Protein AF-A0A1I4UPK1-F1 (afdb_monomer_lite)

pLDDT: mean 80.53, std 18.89, range [31.11, 98.75]

Structure (mmCIF, N/CA/C/O backbone):
data_AF-A0A1I4UPK1-F1
#
_entry.id   AF-A0A1I4UPK1-F1
#
loop_
_atom_site.group_PDB
_atom_site.id
_atom_site.type_symbol
_atom_site.label_atom_id
_atom_site.label_alt_id
_atom_site.label_comp_id
_atom_site.label_asym_id
_atom_site.label_entity_id
_atom_site.label_seq_id
_atom_site.pdbx_PDB_ins_code
_atom_site.Cartn_x
_atom_site.Cartn_y
_atom_site.Cartn_z
_atom_site.occupancy
_atom_site.B_iso_or_equiv
_atom_site.auth_seq_id
_atom_site.auth_comp_id
_atom_site.auth_asym_id
_atom_site.auth_atom_id
_atom_site.pdbx_PDB_model_num
ATOM 1 N N . MET A 1 1 ? -17.872 -11.709 61.224 1.00 37.34 1 MET A N 1
ATOM 2 C CA . MET A 1 1 ? -17.477 -12.239 59.906 1.00 37.34 1 MET A CA 1
ATOM 3 C C . MET A 1 1 ? -18.380 -11.578 58.882 1.00 37.34 1 MET A C 1
ATOM 5 O O . MET A 1 1 ? -19.564 -11.877 58.878 1.00 37.34 1 MET A O 1
ATOM 9 N N . SER A 1 2 ? -17.870 -10.591 58.145 1.00 37.50 2 SER A N 1
ATOM 10 C CA . SER A 1 2 ? -18.613 -9.934 57.065 1.00 37.50 2 SER A CA 1
ATOM 11 C C . SER A 1 2 ? -18.025 -10.448 55.760 1.00 37.50 2 SER A C 1
ATOM 13 O O . SER A 1 2 ? -16.889 -10.116 55.428 1.00 37.50 2 SER A O 1
ATOM 15 N N . SER A 1 3 ? -18.752 -11.342 55.095 1.00 42.22 3 SER A N 1
ATOM 16 C CA . SER A 1 3 ? -18.395 -11.853 53.776 1.00 42.22 3 SER A CA 1
ATOM 17 C C . SER A 1 3 ? -18.748 -10.786 52.745 1.00 42.22 3 SER A C 1
ATOM 19 O O . SER A 1 3 ? -19.890 -10.698 52.302 1.00 42.22 3 SER A O 1
ATOM 21 N N . GLY A 1 4 ? -17.775 -9.944 52.403 1.00 34.94 4 GLY A N 1
ATOM 22 C CA . GLY A 1 4 ? -17.859 -9.100 51.217 1.00 34.94 4 GLY A CA 1
ATOM 23 C C . GLY A 1 4 ? -17.719 -9.989 49.989 1.00 34.94 4 GLY A C 1
ATOM 24 O O . GLY A 1 4 ? -16.641 -10.522 49.741 1.00 34.94 4 GLY A O 1
ATOM 25 N N . CYS A 1 5 ? -18.818 -10.195 49.266 1.00 38.59 5 CYS A N 1
ATOM 26 C CA . CYS A 1 5 ? -18.776 -10.774 47.931 1.00 38.59 5 CYS A CA 1
ATOM 27 C C . CYS A 1 5 ? -17.971 -9.825 47.042 1.00 38.59 5 CYS A C 1
ATOM 29 O O . CYS A 1 5 ? -18.369 -8.682 46.835 1.00 38.59 5 CYS A O 1
ATOM 31 N N . THR A 1 6 ? -16.821 -10.280 46.561 1.00 39.75 6 THR A N 1
ATOM 32 C CA . THR A 1 6 ? -16.126 -9.637 45.452 1.00 39.75 6 THR A CA 1
ATOM 33 C C . THR A 1 6 ? -16.933 -9.980 44.203 1.00 39.75 6 THR A C 1
ATOM 35 O O . THR A 1 6 ? -16.926 -11.133 43.778 1.00 39.75 6 THR A O 1
ATOM 38 N N . GLU A 1 7 ? -17.701 -9.026 43.670 1.00 41.53 7 GLU A N 1
ATOM 39 C CA . GLU A 1 7 ? -18.235 -9.149 42.311 1.00 41.53 7 GLU A CA 1
ATOM 40 C C . GLU A 1 7 ? -17.040 -9.345 41.379 1.00 41.53 7 GLU A C 1
ATOM 42 O O . GLU A 1 7 ? -16.150 -8.499 41.283 1.00 41.53 7 GLU A O 1
ATOM 47 N N . GLN A 1 8 ? -16.980 -10.520 40.764 1.00 38.47 8 GLN A N 1
ATOM 48 C CA . GLN A 1 8 ? -16.032 -10.827 39.713 1.00 38.47 8 GLN A CA 1
ATOM 49 C C . GLN A 1 8 ? -16.442 -9.951 38.525 1.00 38.47 8 GLN A C 1
ATOM 51 O O . GLN A 1 8 ? -17.454 -10.217 37.887 1.00 38.47 8 GLN A O 1
ATOM 56 N N . GLN A 1 9 ? -15.735 -8.839 38.310 1.00 47.75 9 GLN A N 1
ATOM 57 C CA . GLN A 1 9 ? -15.901 -8.028 37.108 1.00 47.75 9 GLN A CA 1
ATOM 58 C C . GLN A 1 9 ? -15.624 -8.947 35.918 1.00 47.75 9 GLN A C 1
ATOM 60 O O . GLN A 1 9 ? -14.499 -9.425 35.773 1.00 47.75 9 GLN A O 1
ATOM 65 N N . ASP A 1 10 ? -16.655 -9.244 35.127 1.00 56.44 10 ASP A N 1
ATOM 66 C CA . ASP A 1 10 ? -16.494 -10.023 33.905 1.00 56.44 10 ASP A CA 1
ATOM 67 C C . ASP A 1 10 ? -15.462 -9.317 33.023 1.00 56.44 10 ASP A C 1
ATOM 69 O O . ASP A 1 10 ? -15.618 -8.150 32.650 1.00 56.44 10 ASP A O 1
ATOM 73 N N . GLU A 1 11 ? -14.367 -10.019 32.751 1.00 65.31 11 GLU A N 1
ATOM 74 C CA . GLU A 1 11 ? -13.277 -9.535 31.921 1.00 65.31 11 GLU A CA 1
ATOM 75 C C . GLU A 1 11 ? -13.832 -9.213 30.526 1.00 65.31 11 GLU A C 1
ATOM 77 O O . GLU A 1 11 ? -14.506 -10.042 29.906 1.00 65.31 11 GLU A O 1
ATOM 82 N N . PHE A 1 12 ? -13.604 -7.991 30.035 1.00 68.94 12 PHE A N 1
ATOM 83 C CA . PHE A 1 12 ? -14.058 -7.594 28.703 1.00 68.94 12 PHE A CA 1
ATOM 84 C C . PHE A 1 12 ? -13.470 -8.555 27.668 1.00 68.94 12 PHE A C 1
ATOM 86 O O . PHE A 1 12 ? -12.258 -8.719 27.622 1.00 68.94 12 PHE A O 1
ATOM 93 N N . THR A 1 13 ? -14.309 -9.183 26.846 1.00 72.31 13 THR A N 1
ATOM 94 C CA . THR A 1 13 ? -13.905 -10.126 25.790 1.00 72.31 13 THR A CA 1
ATOM 95 C C . THR A 1 13 ? -14.460 -9.666 24.449 1.00 72.31 13 THR A C 1
ATOM 97 O O . THR A 1 13 ? -15.499 -9.009 24.405 1.00 72.31 13 THR A O 1
ATOM 100 N N . ILE A 1 14 ? -13.779 -10.001 23.350 1.00 77.94 14 ILE A N 1
ATOM 101 C CA . ILE A 1 14 ? -14.257 -9.707 21.992 1.00 77.94 14 ILE A CA 1
ATOM 102 C C . ILE A 1 14 ? -15.005 -10.917 21.433 1.00 77.94 14 ILE A C 1
ATOM 104 O O . ILE A 1 14 ? -14.457 -12.015 21.350 1.00 77.94 14 ILE A O 1
ATOM 108 N N . SER A 1 15 ? -16.254 -10.693 21.039 1.00 80.94 15 SER A N 1
ATOM 109 C CA . SER A 1 15 ? -17.125 -11.679 20.396 1.00 80.94 15 SER A CA 1
ATOM 110 C C . SER A 1 15 ? -16.776 -11.901 18.915 1.00 80.94 15 SER A C 1
ATOM 112 O O . SER A 1 15 ? -16.241 -11.025 18.236 1.00 80.94 15 SER A O 1
ATOM 114 N N . ASP A 1 16 ? -17.133 -13.069 18.370 1.00 81.06 16 ASP A N 1
ATOM 115 C CA . ASP A 1 16 ? -16.884 -13.408 16.957 1.00 81.06 16 ASP A CA 1
ATOM 116 C C . ASP A 1 16 ? -17.621 -12.482 15.964 1.00 81.06 16 ASP A C 1
ATOM 118 O O . ASP A 1 16 ? -17.207 -12.356 14.809 1.00 81.06 16 ASP A O 1
ATOM 122 N N . ASN A 1 17 ? -18.717 -11.852 16.398 1.00 84.00 17 ASN A N 1
ATOM 123 C CA . ASN A 1 17 ? -19.535 -10.897 15.643 1.00 84.00 17 ASN A CA 1
ATOM 124 C C . ASN A 1 17 ? -19.196 -9.430 15.961 1.00 84.00 17 ASN A C 1
ATOM 126 O O . ASN A 1 17 ? -19.909 -8.537 15.494 1.00 84.00 17 ASN A O 1
ATOM 130 N N . ALA A 1 18 ? -18.143 -9.168 16.739 1.00 86.81 18 ALA A N 1
ATOM 131 C CA . ALA A 1 18 ? -17.740 -7.813 17.072 1.00 86.81 18 ALA A CA 1
ATOM 132 C C . ALA A 1 18 ? -17.339 -7.009 15.828 1.00 86.81 18 ALA A C 1
ATOM 134 O O . ALA A 1 18 ? -16.799 -7.532 14.851 1.00 86.81 18 ALA A O 1
ATOM 135 N N . THR A 1 19 ? -17.555 -5.700 15.902 1.00 88.44 19 THR A N 1
ATOM 136 C CA . THR A 1 19 ? -16.964 -4.726 14.984 1.00 88.44 19 THR A CA 1
ATOM 137 C C . THR A 1 19 ? -16.126 -3.745 15.786 1.00 88.44 19 THR A C 1
ATOM 139 O O . THR A 1 19 ? -16.631 -3.100 16.703 1.00 88.44 19 T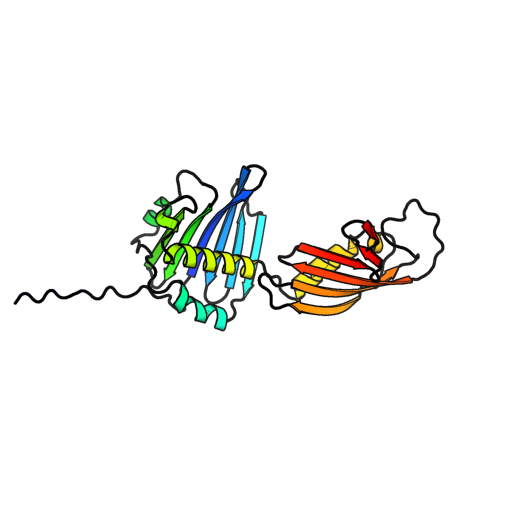HR A O 1
ATOM 142 N N . ILE A 1 20 ? -14.848 -3.632 15.440 1.00 88.75 20 ILE A N 1
ATOM 143 C CA . ILE A 1 20 ? -13.924 -2.660 16.018 1.00 88.75 20 ILE A CA 1
ATOM 144 C C . ILE A 1 20 ? -13.839 -1.484 15.052 1.00 88.75 20 ILE A C 1
ATOM 146 O O . ILE A 1 20 ? -13.533 -1.663 13.877 1.00 88.75 20 ILE A O 1
ATOM 150 N N . ILE A 1 21 ? -14.094 -0.284 15.546 1.00 89.62 21 ILE A N 1
ATOM 151 C CA . ILE A 1 21 ? -13.949 0.967 14.814 1.00 89.62 21 ILE A CA 1
ATOM 152 C C . ILE A 1 21 ? -12.839 1.744 15.495 1.00 89.62 21 ILE A C 1
ATOM 154 O O . ILE A 1 21 ? -12.811 1.851 16.716 1.00 89.62 21 ILE A O 1
ATOM 158 N N . SER A 1 22 ? -11.917 2.293 14.722 1.00 89.25 22 SER A N 1
ATOM 159 C CA . SER A 1 22 ? -10.875 3.148 15.255 1.00 89.25 22 SER A CA 1
ATOM 160 C C . SER A 1 22 ? -10.706 4.405 14.425 1.00 89.25 22 SER A C 1
ATOM 162 O O . SER A 1 22 ? -10.580 4.335 13.205 1.00 89.25 22 SER A O 1
ATOM 164 N N . ILE A 1 23 ? -10.645 5.549 15.100 1.00 89.19 23 ILE A N 1
ATOM 165 C CA . ILE A 1 23 ? -10.466 6.865 14.489 1.00 89.19 23 ILE A CA 1
ATOM 166 C C . ILE A 1 23 ? -9.132 7.430 14.963 1.00 89.19 23 ILE A C 1
ATOM 168 O O . ILE A 1 23 ? -8.867 7.481 16.161 1.00 89.19 23 ILE A O 1
ATOM 172 N N . LYS A 1 24 ? -8.280 7.838 14.021 1.00 85.88 24 LYS A N 1
ATOM 173 C CA . LYS A 1 24 ? -6.996 8.489 14.304 1.00 85.88 24 LYS A CA 1
ATOM 174 C C . LYS A 1 24 ? -6.888 9.780 13.509 1.00 85.88 24 LYS A C 1
ATOM 176 O O . LYS A 1 24 ? -7.142 9.780 12.304 1.00 85.88 24 LYS A O 1
ATOM 181 N N . TYR A 1 25 ? -6.471 10.847 14.177 1.00 82.25 25 TYR A N 1
ATOM 182 C CA . TYR A 1 25 ? -6.146 12.123 13.547 1.00 82.25 25 TYR A CA 1
ATOM 183 C C . TYR A 1 25 ? -4.634 12.202 13.326 1.00 82.25 25 TYR A C 1
ATOM 185 O O . TYR A 1 25 ? -3.852 12.102 14.274 1.00 82.25 25 TYR A O 1
ATOM 193 N N . VAL A 1 26 ? -4.223 12.337 12.065 1.00 76.56 26 VAL A N 1
ATOM 194 C CA . VAL A 1 26 ? -2.816 12.371 11.653 1.00 76.56 26 VAL A CA 1
ATOM 195 C C . VAL A 1 26 ? -2.512 13.742 11.073 1.00 76.56 26 VAL A C 1
ATOM 197 O O . VAL A 1 26 ? -3.033 14.109 10.023 1.00 76.56 26 VAL A O 1
ATOM 200 N N . THR A 1 27 ? -1.661 14.502 11.753 1.00 70.50 27 THR A N 1
ATOM 201 C CA . THR A 1 27 ? -1.204 15.809 11.274 1.00 70.50 27 THR A CA 1
ATOM 202 C C . THR A 1 27 ? 0.049 15.632 10.431 1.00 70.50 27 THR A C 1
ATOM 204 O O . THR A 1 27 ? 1.033 15.048 10.883 1.00 70.50 27 THR A O 1
ATOM 207 N N . ASN A 1 28 ? 0.009 16.109 9.190 1.00 64.31 28 ASN A N 1
ATOM 208 C CA . ASN A 1 28 ? 1.163 16.083 8.299 1.00 64.31 28 ASN A CA 1
ATOM 209 C C . ASN A 1 28 ? 2.081 17.305 8.508 1.00 64.31 28 ASN A C 1
ATOM 211 O O . ASN A 1 28 ? 1.763 18.230 9.255 1.00 64.31 28 ASN A O 1
ATOM 215 N N . SER A 1 29 ? 3.223 17.333 7.816 1.00 55.62 29 SER A N 1
ATOM 216 C CA . SER A 1 29 ? 4.217 18.419 7.894 1.00 55.62 29 SER A CA 1
ATOM 217 C C . SER A 1 29 ? 3.695 19.801 7.469 1.00 55.62 29 SER A C 1
ATOM 219 O O . SER A 1 29 ? 4.329 20.810 7.769 1.00 55.62 29 SER A O 1
ATOM 221 N N . SER A 1 30 ? 2.540 19.869 6.801 1.00 61.09 30 SER A N 1
ATOM 222 C CA . SER A 1 30 ? 1.846 21.109 6.432 1.00 61.09 30 SER A CA 1
ATOM 223 C C . SER A 1 30 ? 0.790 21.543 7.459 1.00 61.09 30 SER A C 1
ATOM 225 O O . SER A 1 30 ? -0.022 22.412 7.151 1.00 61.09 30 SER A O 1
ATOM 227 N N . ASN A 1 31 ? 0.778 20.948 8.660 1.00 61.53 31 ASN A N 1
ATOM 228 C CA . ASN A 1 31 ? -0.254 21.118 9.691 1.00 61.53 31 ASN A CA 1
ATOM 229 C C . ASN A 1 31 ? -1.670 20.761 9.216 1.00 61.53 31 ASN A C 1
ATOM 231 O O . ASN A 1 31 ? -2.657 21.230 9.783 1.00 61.53 31 ASN A O 1
ATOM 235 N N . ASN A 1 32 ? -1.783 19.929 8.179 1.00 65.94 32 ASN A N 1
ATOM 236 C CA . ASN A 1 32 ? -3.067 19.445 7.712 1.00 65.94 32 ASN A CA 1
ATOM 237 C C . ASN A 1 32 ? -3.408 18.155 8.458 1.00 65.94 32 ASN A C 1
ATOM 239 O O . ASN A 1 32 ? -2.636 17.194 8.409 1.00 65.94 32 ASN A O 1
ATOM 243 N N . THR A 1 33 ? -4.539 18.141 9.160 1.00 75.44 33 THR A N 1
ATOM 244 C CA . THR A 1 33 ? -4.985 16.972 9.925 1.00 75.44 33 THR A CA 1
ATOM 245 C C . THR A 1 33 ? -5.895 16.111 9.060 1.00 75.44 33 THR A C 1
ATOM 247 O O . THR A 1 33 ? -7.010 16.504 8.728 1.00 75.44 33 THR A O 1
ATOM 250 N N . GLU A 1 34 ? -5.412 14.927 8.702 1.00 85.25 34 GLU A N 1
ATOM 251 C CA . GLU A 1 34 ? -6.196 13.895 8.031 1.00 85.25 34 GLU A CA 1
ATOM 252 C C . GLU A 1 34 ? -6.862 12.986 9.066 1.00 85.25 34 GLU A C 1
ATOM 254 O O . GLU A 1 34 ? -6.288 12.681 10.117 1.00 85.25 34 GLU A O 1
ATOM 259 N N . LYS A 1 35 ? -8.077 12.525 8.762 1.00 88.75 35 LYS A N 1
ATOM 260 C CA . LYS A 1 35 ? -8.817 11.586 9.610 1.00 88.75 35 LYS A CA 1
ATOM 261 C C . LYS A 1 35 ? -8.768 10.197 8.992 1.00 88.75 35 LYS A C 1
ATOM 263 O O . LYS A 1 35 ? -9.233 9.993 7.874 1.00 88.75 35 LYS A O 1
ATOM 268 N N . GLN A 1 36 ? -8.257 9.227 9.740 1.00 91.00 36 GLN A N 1
ATOM 269 C CA . GLN A 1 36 ? -8.214 7.823 9.339 1.00 91.00 36 GLN A CA 1
ATOM 270 C C . GLN A 1 36 ? -9.211 7.012 10.161 1.00 91.00 36 GLN A C 1
ATOM 272 O O . GLN A 1 36 ? -9.111 6.968 11.388 1.00 91.00 36 GLN A O 1
ATOM 277 N N . VAL A 1 37 ? -10.143 6.347 9.482 1.00 93.31 37 VAL A N 1
ATOM 278 C CA . VAL A 1 37 ? -11.153 5.471 10.083 1.00 93.31 37 VAL A CA 1
ATOM 279 C C . VAL A 1 37 ? -10.864 4.036 9.663 1.00 93.31 37 VAL A C 1
ATOM 281 O O . VAL A 1 37 ? -10.942 3.716 8.481 1.00 93.31 37 VAL A O 1
ATOM 284 N N . LEU A 1 38 ? -10.533 3.182 10.627 1.00 93.38 38 LEU A N 1
ATOM 285 C CA . LEU A 1 38 ? -10.343 1.749 10.433 1.00 93.38 38 LEU A CA 1
ATOM 286 C C . LEU A 1 38 ? -11.541 0.995 11.013 1.00 93.38 38 LEU A C 1
ATOM 288 O O . LEU A 1 38 ? -11.849 1.157 12.191 1.00 93.38 38 LEU A O 1
ATOM 292 N N . VAL A 1 39 ? -12.182 0.153 10.211 1.00 93.06 39 VAL A N 1
ATOM 293 C CA . VAL A 1 39 ? -13.252 -0.755 10.631 1.00 93.06 39 VAL A CA 1
ATOM 294 C C . VAL A 1 39 ? -12.762 -2.186 10.466 1.00 93.06 39 VAL A C 1
ATOM 296 O O . VAL A 1 39 ? -12.270 -2.558 9.409 1.00 93.06 39 VAL A O 1
ATOM 299 N N . ILE A 1 40 ? -12.873 -2.992 11.514 1.00 91.44 40 ILE A N 1
ATOM 300 C CA . ILE A 1 40 ? -12.401 -4.376 11.552 1.00 91.44 40 ILE A CA 1
ATOM 301 C C . ILE A 1 40 ? -13.549 -5.254 12.026 1.00 91.44 40 ILE A C 1
ATOM 303 O O . ILE A 1 40 ? -14.147 -4.993 13.070 1.00 91.44 40 ILE A O 1
ATOM 307 N N . ASN A 1 41 ? -13.834 -6.317 11.289 1.00 90.50 41 ASN A N 1
ATOM 308 C CA . ASN A 1 41 ? -14.785 -7.347 11.689 1.00 90.50 41 ASN A CA 1
ATOM 309 C C . ASN A 1 41 ? -14.287 -8.726 11.220 1.00 90.50 41 ASN A C 1
ATOM 311 O O . ASN A 1 41 ? -13.197 -8.862 10.663 1.00 90.50 41 ASN A O 1
ATOM 315 N N . SER A 1 42 ? -15.096 -9.765 11.418 1.00 89.19 42 SER A N 1
ATOM 316 C CA . SER A 1 42 ? -14.749 -11.144 11.046 1.00 89.19 42 SER A CA 1
ATOM 317 C C . SER A 1 42 ? -14.597 -11.402 9.542 1.00 89.19 42 SER A C 1
ATOM 319 O O . SER A 1 42 ? -14.132 -12.475 9.154 1.00 89.19 42 SER A O 1
ATOM 321 N N . THR A 1 43 ? -14.972 -10.441 8.695 1.00 91.19 43 THR A N 1
ATOM 322 C CA . THR A 1 43 ? -14.985 -10.556 7.231 1.00 91.19 43 THR A CA 1
ATOM 323 C C . THR A 1 43 ? -1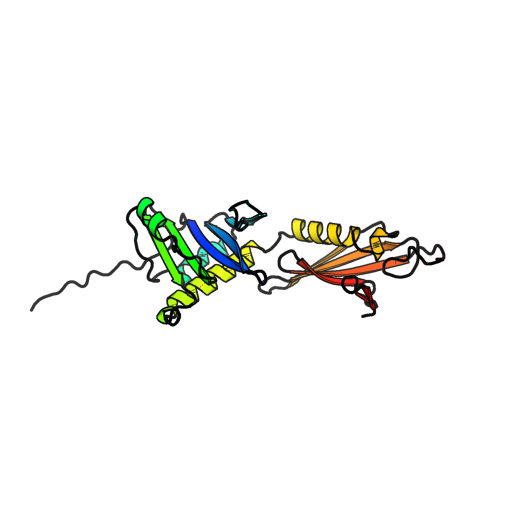3.994 -9.625 6.536 1.00 91.19 43 THR A C 1
ATOM 325 O O . THR A 1 43 ? -13.421 -10.022 5.520 1.00 91.19 43 THR A O 1
ATOM 328 N N . SER A 1 44 ? -13.731 -8.436 7.083 1.00 92.38 44 SER A N 1
ATOM 329 C CA . SER A 1 44 ? -12.879 -7.423 6.453 1.00 92.38 44 SER A CA 1
ATOM 330 C C . SER A 1 44 ? -12.148 -6.513 7.448 1.00 92.38 44 SER A C 1
ATOM 332 O O . SER A 1 44 ? -12.521 -6.382 8.617 1.00 92.38 44 SER A O 1
ATOM 334 N N . MET A 1 45 ? -11.093 -5.878 6.937 1.00 93.12 45 MET A N 1
ATOM 335 C CA . MET A 1 45 ? -10.500 -4.642 7.440 1.00 93.12 45 MET A CA 1
ATOM 336 C C . MET A 1 45 ? -10.697 -3.551 6.393 1.00 93.12 45 MET A C 1
ATOM 338 O O . MET A 1 45 ? -10.186 -3.669 5.281 1.00 93.12 45 MET A O 1
ATOM 342 N N . ASP A 1 46 ? -11.402 -2.492 6.761 1.00 94.12 46 ASP A N 1
ATOM 343 C CA . ASP A 1 46 ? -11.726 -1.366 5.897 1.00 94.12 46 ASP A CA 1
ATOM 344 C C . ASP A 1 46 ? -11.075 -0.095 6.444 1.00 94.12 46 ASP A C 1
ATOM 346 O O . ASP A 1 46 ? -11.427 0.381 7.524 1.00 94.12 46 ASP A O 1
ATOM 350 N N . LEU A 1 47 ? -10.117 0.465 5.709 1.00 95.31 47 LEU A N 1
ATOM 351 C CA . LEU A 1 47 ? -9.435 1.708 6.057 1.00 95.31 47 LEU A CA 1
ATOM 352 C C . LEU A 1 47 ? -9.901 2.829 5.133 1.00 95.31 47 LEU A C 1
ATOM 354 O O . LEU A 1 47 ? -9.671 2.789 3.929 1.00 95.31 47 LEU A O 1
ATOM 358 N N . SER A 1 48 ? -10.513 3.858 5.709 1.00 94.62 48 SER A N 1
ATOM 359 C CA . SER A 1 48 ? -10.940 5.068 5.007 1.00 94.62 48 SER A CA 1
ATOM 360 C C . SER A 1 48 ? -10.113 6.264 5.464 1.00 94.62 48 SER A C 1
ATOM 362 O O . SER A 1 48 ? -9.955 6.493 6.664 1.00 94.62 48 SER A O 1
ATOM 364 N N . ILE A 1 49 ? -9.600 7.038 4.512 1.00 91.69 49 ILE A N 1
ATOM 365 C CA . ILE A 1 49 ? -8.813 8.247 4.757 1.00 91.69 49 ILE A CA 1
ATOM 366 C C . ILE A 1 49 ? -9.616 9.438 4.258 1.00 91.69 49 ILE A C 1
ATOM 368 O O . ILE A 1 49 ? -9.996 9.489 3.088 1.00 91.69 49 ILE A O 1
ATOM 372 N N . TYR A 1 50 ? -9.852 10.394 5.147 1.00 89.06 50 TYR A N 1
ATOM 373 C CA . TYR A 1 50 ? -10.567 11.625 4.859 1.00 89.06 50 TYR A CA 1
ATOM 374 C C . TYR A 1 50 ? -9.621 12.811 4.954 1.00 89.06 50 TYR A C 1
ATOM 376 O O . TYR A 1 50 ? -8.729 12.858 5.808 1.00 89.06 50 TYR A O 1
ATOM 384 N N . ASP A 1 51 ? -9.846 13.775 4.076 1.00 86.69 51 ASP A N 1
ATOM 385 C CA . ASP A 1 51 ? -9.196 15.068 4.149 1.00 86.69 51 ASP A CA 1
ATOM 386 C C . ASP A 1 51 ? -9.733 15.888 5.355 1.00 86.69 51 ASP A C 1
ATOM 388 O O . ASP A 1 51 ? -10.674 15.468 6.044 1.00 86.69 51 ASP A O 1
ATOM 392 N N . PRO A 1 52 ? -9.171 17.077 5.624 1.00 83.62 52 PRO A N 1
ATOM 393 C CA . PRO A 1 52 ? -9.648 17.949 6.700 1.00 83.62 52 PRO A CA 1
ATOM 394 C C . PRO A 1 52 ? -11.072 18.489 6.499 1.00 83.62 52 PRO A C 1
ATOM 396 O O . PRO A 1 52 ? -11.684 18.957 7.458 1.00 83.62 52 PRO A O 1
ATOM 399 N N . THR A 1 53 ? -11.608 18.455 5.274 1.00 85.88 53 THR A N 1
ATOM 400 C CA . THR A 1 53 ? -12.985 18.868 4.959 1.00 85.88 53 THR A CA 1
ATOM 401 C C . THR A 1 53 ? -13.997 17.725 5.119 1.00 85.88 53 THR A C 1
ATOM 403 O O . THR A 1 53 ? -15.198 17.943 4.963 1.00 85.88 53 THR A O 1
ATOM 406 N N . ASN A 1 54 ? -13.535 16.542 5.552 1.00 83.69 54 ASN A N 1
ATOM 407 C CA . ASN A 1 54 ? -14.273 15.279 5.646 1.00 83.69 54 ASN A CA 1
ATOM 408 C C . ASN A 1 54 ? -14.665 14.658 4.294 1.00 83.69 54 ASN A C 1
ATOM 410 O O . ASN A 1 54 ? -15.536 13.785 4.253 1.00 83.69 54 ASN A O 1
ATOM 414 N N . GLU A 1 55 ? -14.002 15.034 3.206 1.00 89.88 55 GLU A N 1
ATOM 415 C CA . GLU A 1 55 ? -14.117 14.350 1.922 1.00 89.88 55 GLU A CA 1
ATOM 416 C C . GLU A 1 55 ? -13.255 13.079 1.904 1.00 89.88 55 GLU A C 1
ATOM 418 O O . GLU A 1 55 ? -12.130 13.046 2.410 1.00 89.88 55 GLU A O 1
ATOM 423 N N . LEU A 1 56 ? -13.798 11.992 1.345 1.00 91.25 56 LEU A N 1
ATOM 424 C CA . LEU A 1 56 ? -13.101 10.709 1.248 1.00 91.25 56 LEU A CA 1
ATOM 425 C C . LEU A 1 56 ? -11.974 10.804 0.209 1.00 91.25 56 LEU A C 1
ATOM 427 O O . LEU A 1 56 ? -12.243 10.939 -0.982 1.00 91.25 56 LEU A O 1
ATOM 431 N N . LYS A 1 57 ? -10.719 10.669 0.650 1.00 93.38 57 LYS A N 1
ATOM 432 C CA . LYS A 1 57 ? -9.537 10.635 -0.226 1.00 93.38 57 LYS A CA 1
ATOM 433 C C . LYS A 1 57 ? -9.233 9.235 -0.739 1.00 93.38 57 LYS A C 1
ATOM 435 O O . LYS A 1 57 ? -8.852 9.071 -1.892 1.00 93.38 57 LYS A O 1
ATOM 440 N N . ALA A 1 58 ? -9.336 8.241 0.139 1.00 92.19 58 ALA A N 1
ATOM 441 C CA . ALA A 1 58 ? -8.985 6.863 -0.172 1.00 92.19 58 ALA A CA 1
ATOM 442 C C . ALA A 1 58 ? -9.770 5.882 0.698 1.00 92.19 58 ALA A C 1
ATOM 444 O O . ALA A 1 58 ? -10.118 6.188 1.841 1.00 92.19 58 ALA A O 1
ATOM 445 N N . HIS A 1 59 ? -10.009 4.694 0.155 1.00 94.62 59 HIS A N 1
ATOM 446 C CA . HIS A 1 59 ? -10.650 3.588 0.847 1.00 94.62 59 HIS A CA 1
ATOM 447 C C . HIS A 1 59 ? -9.984 2.276 0.433 1.00 94.62 59 HIS A C 1
ATOM 449 O O . HIS A 1 59 ? -9.823 2.020 -0.760 1.00 94.62 59 HIS A O 1
ATOM 455 N N . TYR A 1 60 ? -9.611 1.461 1.415 1.00 94.25 60 TYR A N 1
ATOM 456 C CA . TYR A 1 60 ? -8.945 0.180 1.216 1.00 94.25 60 TYR A CA 1
ATOM 457 C C . TYR A 1 60 ? -9.691 -0.909 1.969 1.00 94.25 60 TYR A C 1
ATOM 459 O O . TYR A 1 60 ? -9.916 -0.777 3.171 1.00 94.25 60 TYR A O 1
ATOM 467 N N . THR A 1 61 ? -10.019 -1.991 1.272 1.00 93.69 61 THR A N 1
ATOM 468 C CA . THR A 1 61 ? -10.656 -3.170 1.857 1.00 93.69 61 THR A CA 1
ATOM 469 C C . THR A 1 61 ? -9.712 -4.349 1.742 1.00 93.69 61 THR A C 1
ATOM 471 O O . THR A 1 61 ? -9.326 -4.750 0.644 1.00 93.69 61 THR A O 1
ATOM 474 N N . ARG A 1 62 ? -9.396 -4.957 2.882 1.00 91.44 62 ARG A N 1
ATOM 475 C CA . ARG A 1 62 ? -8.667 -6.216 2.950 1.00 91.44 62 ARG A CA 1
ATOM 476 C C . ARG A 1 62 ? -9.566 -7.303 3.539 1.00 91.44 62 ARG A C 1
ATOM 478 O O . ARG A 1 62 ? -10.051 -7.135 4.658 1.00 91.44 62 ARG A O 1
ATOM 485 N N . PRO A 1 63 ? -9.762 -8.441 2.852 1.00 91.62 63 PRO A N 1
ATOM 486 C CA . PRO A 1 63 ? -10.455 -9.584 3.431 1.00 91.62 63 PRO A CA 1
ATOM 487 C C . PRO A 1 63 ? -9.778 -10.060 4.719 1.00 91.62 63 PRO A C 1
ATOM 489 O O . PRO A 1 63 ? -8.554 -10.204 4.784 1.00 91.62 63 PRO A O 1
ATOM 492 N N . MET A 1 64 ? -10.580 -10.330 5.743 1.00 88.50 64 MET A N 1
ATOM 493 C CA . MET A 1 64 ? -10.084 -10.790 7.031 1.00 88.50 64 MET A CA 1
ATOM 494 C C . MET A 1 64 ? -9.636 -12.251 6.947 1.00 88.50 64 MET A C 1
ATOM 496 O O . MET A 1 64 ? -10.415 -13.147 6.611 1.00 88.50 64 MET A O 1
ATOM 500 N N . ILE A 1 65 ? -8.383 -12.527 7.311 1.00 84.69 65 ILE A N 1
ATOM 501 C CA . ILE A 1 65 ? -7.905 -13.905 7.431 1.00 84.69 65 ILE A CA 1
ATOM 502 C C . ILE A 1 65 ? -8.441 -14.477 8.743 1.00 84.69 65 ILE A C 1
ATOM 504 O O . ILE A 1 65 ? -8.184 -13.949 9.821 1.00 84.69 65 ILE A O 1
ATOM 508 N N . LYS A 1 66 ? -9.143 -15.614 8.680 1.00 80.69 66 LYS A N 1
ATOM 509 C CA . LYS A 1 66 ? -9.808 -16.226 9.846 1.00 80.69 66 LYS A CA 1
ATOM 510 C C . LYS A 1 66 ? -8.899 -16.397 11.072 1.00 80.69 66 LYS A C 1
ATOM 512 O O . LYS A 1 66 ? -9.370 -16.257 12.193 1.00 80.69 66 LYS A O 1
ATOM 517 N N . TYR A 1 67 ? -7.619 -16.726 10.881 1.00 77.12 67 TYR A N 1
ATOM 518 C CA . TYR A 1 67 ? -6.662 -16.818 11.990 1.00 77.12 67 TYR A CA 1
ATOM 519 C C . TYR A 1 67 ? -6.340 -15.441 12.590 1.00 77.12 67 TYR A C 1
ATOM 521 O O . TYR A 1 67 ? -6.311 -15.322 13.809 1.00 77.12 67 TYR A O 1
ATOM 529 N N . GLN A 1 68 ? -6.191 -14.400 11.763 1.00 76.31 68 GLN A N 1
ATOM 530 C CA . GLN A 1 68 ? -5.970 -13.025 12.223 1.00 76.31 68 GLN A CA 1
ATOM 531 C C . GLN A 1 68 ? -7.146 -12.500 13.046 1.00 76.31 68 GLN A C 1
ATOM 533 O O . GLN A 1 68 ? -6.891 -11.843 14.041 1.00 76.31 68 GLN A O 1
ATOM 538 N N . TRP A 1 69 ? -8.396 -12.847 12.706 1.00 77.31 69 TRP A N 1
ATOM 539 C CA . TRP A 1 69 ? -9.585 -12.511 13.514 1.00 77.31 69 TRP A CA 1
ATOM 540 C C . TRP A 1 69 ? -9.746 -13.348 14.786 1.00 77.31 69 TRP A C 1
ATOM 542 O O . TRP A 1 69 ? -10.516 -12.997 15.670 1.00 77.31 69 TRP A O 1
ATOM 552 N N . LYS A 1 70 ? -9.025 -14.464 14.912 1.00 71.25 70 LYS A N 1
ATOM 553 C CA . LYS A 1 70 ? -9.035 -15.305 16.122 1.00 71.25 70 LYS A CA 1
ATOM 554 C C . LYS A 1 70 ? -7.918 -14.969 17.112 1.00 71.25 70 LYS A C 1
ATOM 556 O O . LYS A 1 70 ? -7.906 -15.508 18.212 1.00 71.25 70 LYS A O 1
ATOM 561 N N . GLN A 1 71 ? -6.989 -14.101 16.720 1.00 65.56 71 GLN A N 1
ATOM 562 C CA . GLN A 1 71 ? -5.933 -13.512 17.551 1.00 65.56 71 GLN A CA 1
ATOM 563 C C . GLN A 1 71 ? -6.326 -12.240 18.369 1.00 65.56 71 GLN A C 1
ATOM 565 O O . GLN A 1 71 ? -5.651 -11.985 19.367 1.00 65.56 71 GLN A O 1
ATOM 570 N N . PRO A 1 72 ? -7.399 -11.468 18.063 1.00 53.22 72 PRO A N 1
ATOM 571 C CA . PRO A 1 72 ? -7.877 -10.326 18.848 1.00 53.22 72 PRO A CA 1
ATOM 572 C C . PRO A 1 72 ? -8.225 -10.626 20.312 1.00 53.22 72 PRO A C 1
ATOM 574 O O . PRO A 1 72 ? -7.995 -9.734 21.133 1.00 53.22 72 PRO A O 1
ATOM 577 N N . PRO A 1 73 ? -8.708 -11.837 20.691 1.00 50.56 73 PRO A N 1
ATOM 578 C CA . PRO A 1 73 ? -9.009 -12.171 22.078 1.00 50.56 73 PRO A CA 1
ATOM 579 C C . PRO A 1 73 ? -7.840 -12.043 23.060 1.00 50.56 73 PRO A C 1
ATOM 581 O O . PRO A 1 73 ? -8.081 -12.206 24.247 1.00 50.56 73 PRO A O 1
ATOM 584 N N . TYR A 1 74 ? -6.602 -11.778 22.628 1.00 51.28 74 TYR A N 1
ATOM 585 C CA . TYR A 1 74 ? -5.461 -11.627 23.541 1.00 51.28 74 TYR A CA 1
ATOM 586 C C . TYR A 1 74 ? -5.023 -10.180 23.799 1.00 51.28 74 TYR A C 1
ATOM 588 O O . TYR A 1 74 ? -4.485 -9.911 24.865 1.00 51.28 74 TYR A O 1
ATOM 596 N N . MET A 1 75 ? -5.237 -9.248 22.863 1.00 62.03 75 MET A N 1
ATOM 597 C CA . MET A 1 75 ? -4.662 -7.890 22.965 1.00 62.03 75 MET A CA 1
ATOM 598 C C . MET A 1 75 ? -5.646 -6.855 23.522 1.00 62.03 75 MET A C 1
ATOM 600 O O . MET A 1 75 ? -5.230 -5.874 24.132 1.00 62.03 75 MET A O 1
ATOM 604 N N . LEU A 1 76 ? -6.950 -7.064 23.308 1.00 66.44 76 LEU A N 1
ATOM 605 C CA . LEU A 1 76 ? -8.010 -6.158 23.770 1.00 66.44 76 LEU A CA 1
ATOM 606 C C . LEU A 1 76 ? -8.831 -6.737 24.929 1.00 66.44 76 LEU A C 1
ATOM 608 O O . LEU A 1 76 ? -9.500 -5.983 25.632 1.00 66.44 76 LEU A O 1
ATOM 612 N N . THR A 1 77 ? -8.769 -8.052 25.148 1.00 63.84 77 THR A N 1
ATOM 613 C CA . THR A 1 77 ? -9.427 -8.708 26.284 1.00 63.84 77 THR A CA 1
ATOM 614 C C . THR A 1 77 ? -8.816 -8.243 27.602 1.00 63.84 77 THR A C 1
ATOM 616 O O . THR A 1 77 ? -7.603 -8.065 27.697 1.00 63.84 77 THR A O 1
ATOM 619 N N . GLY A 1 78 ? -9.661 -7.994 28.601 1.00 60.28 78 GLY A N 1
ATOM 620 C CA . GLY A 1 78 ? -9.240 -7.528 29.925 1.00 60.28 78 GLY A CA 1
ATOM 621 C C . GLY A 1 78 ? -8.721 -6.090 29.971 1.00 60.28 78 GLY A C 1
ATOM 622 O O . GLY A 1 78 ? -8.374 -5.600 31.044 1.00 60.28 78 GLY A O 1
ATOM 623 N N . LYS A 1 79 ? -8.702 -5.381 28.834 1.00 67.50 79 LYS A N 1
ATOM 624 C CA . LYS A 1 79 ? -8.307 -3.972 28.767 1.00 67.50 79 LYS A CA 1
ATOM 625 C C . LYS A 1 79 ? -9.422 -3.050 29.281 1.00 67.50 79 LYS A C 1
ATOM 627 O O . LYS A 1 79 ? -10.602 -3.393 29.166 1.00 67.50 79 LYS A O 1
ATOM 632 N N . PRO A 1 80 ? -9.081 -1.861 29.816 1.00 62.66 80 PRO A N 1
ATOM 633 C CA . PRO A 1 80 ? -10.028 -0.967 30.481 1.00 62.66 80 PRO A CA 1
ATOM 634 C C . PRO A 1 80 ? -10.877 -0.171 29.477 1.00 62.66 80 PRO A C 1
ATOM 636 O O . PRO A 1 80 ? -10.812 1.056 29.416 1.00 62.66 80 PRO A O 1
ATOM 639 N N . PHE A 1 81 ? -11.679 -0.858 28.665 1.00 58.22 81 PHE A N 1
ATOM 640 C CA . PHE A 1 81 ? -12.694 -0.198 27.854 1.00 58.22 81 PHE A CA 1
ATOM 641 C C . PHE A 1 81 ? -13.809 0.337 28.754 1.00 58.22 81 PHE A C 1
ATOM 643 O O . PHE A 1 81 ? -14.349 -0.383 29.599 1.00 58.22 81 PHE A O 1
ATOM 650 N N . LEU A 1 82 ? -14.192 1.598 28.553 1.00 55.94 82 LEU A N 1
ATOM 651 C CA . LEU A 1 82 ? -15.354 2.160 29.227 1.00 55.94 82 LEU A CA 1
ATOM 652 C C . LEU A 1 82 ? -16.608 1.623 28.536 1.00 55.94 82 LEU A C 1
ATOM 654 O O . LEU A 1 82 ? -16.811 1.813 27.334 1.00 55.94 82 LEU A O 1
ATOM 658 N N . LYS A 1 83 ? -17.457 0.928 29.297 1.00 53.69 83 LYS A N 1
ATOM 659 C CA . LYS A 1 83 ? -18.776 0.504 28.826 1.00 53.69 83 LYS A CA 1
ATOM 660 C C . LYS A 1 83 ? -19.689 1.725 28.782 1.00 53.69 83 LYS A C 1
ATOM 662 O O . LYS A 1 83 ? -19.965 2.315 29.825 1.00 53.69 83 LYS A O 1
ATOM 667 N N . ILE A 1 84 ? -20.162 2.088 27.593 1.00 51.09 84 ILE A N 1
ATOM 668 C CA . ILE A 1 84 ? -21.067 3.223 27.393 1.00 51.09 84 ILE A CA 1
ATOM 669 C C . ILE A 1 84 ? -22.435 2.679 26.983 1.00 51.09 84 ILE A C 1
ATOM 671 O O . ILE A 1 84 ? -22.561 1.814 26.117 1.00 51.09 84 ILE A O 1
ATOM 675 N N . SER A 1 85 ? -23.479 3.156 27.653 1.00 37.94 85 SER A N 1
ATOM 676 C CA . SER A 1 85 ? -24.847 2.644 27.536 1.00 37.94 85 SER A CA 1
ATOM 677 C C . SER A 1 85 ? -25.618 3.143 26.311 1.00 37.94 85 SER A C 1
ATOM 679 O O . SER A 1 85 ? -26.700 2.621 26.041 1.00 37.94 85 SER A O 1
ATOM 681 N N . SER A 1 86 ? -25.109 4.131 25.563 1.00 38.50 86 SER A N 1
ATOM 682 C CA . SER A 1 86 ? -25.809 4.669 24.392 1.00 38.50 86 SER A CA 1
ATOM 683 C C . SER A 1 86 ? -24.888 5.268 23.316 1.00 38.50 86 SER A C 1
ATOM 685 O O . SER A 1 86 ? -23.844 5.851 23.601 1.00 38.50 86 SER A O 1
ATOM 687 N N . SER A 1 87 ? -25.311 5.170 22.049 1.00 38.81 87 SER A N 1
ATOM 688 C CA . SER A 1 87 ? -24.607 5.732 20.882 1.00 38.81 87 SER A CA 1
ATOM 689 C C . SER A 1 87 ? -24.540 7.264 20.881 1.00 38.81 87 SER A C 1
ATOM 691 O O . SER A 1 8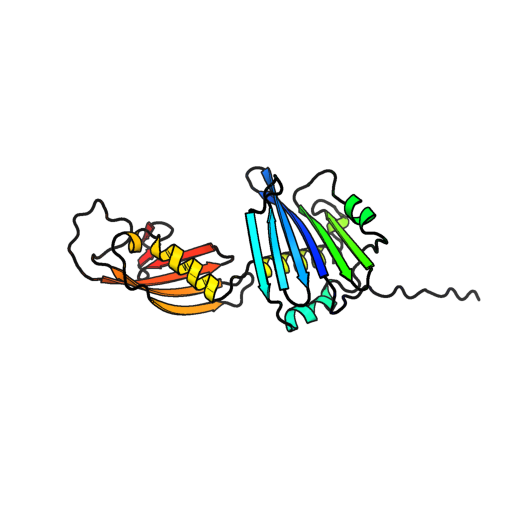7 ? -23.666 7.841 20.242 1.00 38.81 87 SER A O 1
ATOM 693 N N . SER A 1 88 ? -25.458 7.925 21.592 1.00 35.00 88 SER A N 1
ATOM 694 C CA . SER A 1 88 ? -25.510 9.383 21.748 1.00 35.00 88 SER A CA 1
ATOM 695 C C . SER A 1 88 ? -24.431 9.909 22.702 1.00 35.00 88 SER A C 1
ATOM 697 O O . SER A 1 88 ? -23.938 11.013 22.505 1.00 35.00 88 SER A O 1
ATOM 699 N N . GLU A 1 89 ? -24.022 9.114 23.696 1.00 34.56 89 GLU A N 1
ATOM 700 C CA . GLU A 1 89 ? -22.923 9.444 24.617 1.00 34.56 89 GLU A CA 1
ATOM 701 C C . GLU A 1 89 ? -21.548 9.206 23.973 1.00 34.56 89 GLU A C 1
ATOM 703 O O . GLU A 1 89 ? -20.624 9.977 24.207 1.00 34.56 89 GLU A O 1
ATOM 708 N N . ALA A 1 90 ? -21.420 8.203 23.094 1.00 34.44 90 ALA A N 1
ATOM 709 C CA . ALA A 1 90 ? -20.195 7.975 22.319 1.00 34.44 90 ALA A CA 1
ATOM 710 C C . ALA A 1 90 ? -19.873 9.150 21.370 1.00 34.44 90 ALA A C 1
ATOM 712 O O . ALA A 1 90 ? -18.715 9.522 21.220 1.00 34.44 90 ALA A O 1
ATOM 713 N N . GLN A 1 91 ? -20.896 9.804 20.802 1.00 36.47 91 GLN A N 1
ATOM 714 C CA . GLN A 1 91 ? -20.729 11.015 19.982 1.00 36.47 91 GLN A CA 1
ATOM 715 C C . GLN A 1 91 ? -20.243 12.245 20.776 1.00 36.47 91 GLN A C 1
ATOM 717 O O . GLN A 1 91 ? -19.790 13.209 20.164 1.00 36.47 91 GLN A O 1
ATOM 722 N N . MET A 1 92 ? -20.315 12.229 22.114 1.00 31.11 92 MET A N 1
ATOM 723 C CA . MET A 1 92 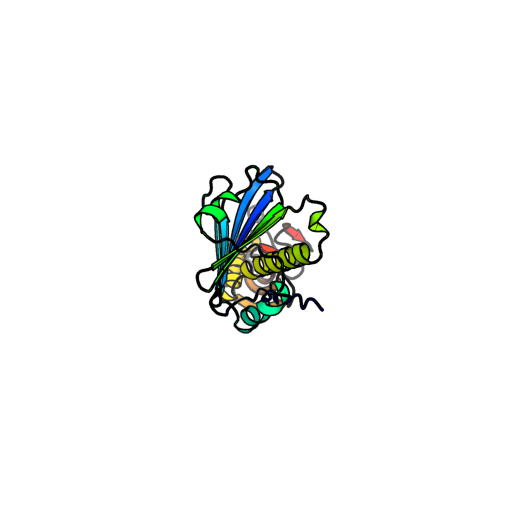? -19.850 13.319 22.987 1.00 31.11 92 MET A CA 1
ATOM 724 C C . MET A 1 92 ? -18.389 13.168 23.447 1.00 31.11 92 MET A C 1
ATOM 726 O O . MET A 1 92 ? -17.898 14.034 24.166 1.00 31.11 92 MET A O 1
ATOM 730 N N . ILE A 1 93 ? -17.686 12.108 23.028 1.00 41.53 93 ILE A N 1
ATOM 731 C CA . ILE A 1 93 ? -16.237 11.917 23.251 1.00 41.53 93 ILE A CA 1
ATOM 732 C C . ILE A 1 93 ? -15.451 12.235 21.966 1.00 41.53 93 ILE A C 1
ATOM 734 O O . ILE A 1 93 ? -14.355 11.736 21.736 1.00 41.53 93 ILE A O 1
ATOM 738 N N . LEU A 1 94 ? -16.005 13.086 21.100 1.00 38.59 94 LEU A N 1
ATOM 739 C CA . LEU A 1 94 ? -15.194 13.768 20.101 1.00 38.59 94 LEU A CA 1
ATOM 740 C C . LEU A 1 94 ? -14.348 14.804 20.851 1.00 38.59 94 LEU A C 1
ATOM 742 O O . LEU A 1 94 ? -14.922 15.629 21.564 1.00 38.59 94 LEU A O 1
ATOM 746 N N . PRO A 1 95 ? -13.011 14.778 20.753 1.00 38.06 95 PRO A N 1
ATOM 747 C CA . PRO A 1 95 ? -12.215 15.826 21.360 1.00 38.06 95 PRO A CA 1
ATOM 748 C C . PRO A 1 95 ? -12.579 17.167 20.704 1.00 38.06 95 PRO A C 1
ATOM 750 O O . PRO A 1 95 ? -12.567 17.289 19.479 1.00 38.06 95 PRO A O 1
ATOM 753 N N . ASP A 1 96 ? -12.885 18.176 21.527 1.00 38.38 96 ASP A N 1
ATOM 754 C CA . ASP A 1 96 ? -13.131 19.564 21.091 1.00 38.38 96 ASP A CA 1
ATOM 755 C C . ASP A 1 96 ? -11.924 20.159 20.336 1.00 38.38 96 ASP A C 1
ATOM 757 O O . ASP A 1 96 ? -12.040 21.167 19.636 1.00 38.38 96 ASP A O 1
ATOM 761 N N . LEU A 1 97 ? -10.756 19.524 20.472 1.00 42.31 97 LEU A N 1
ATOM 762 C CA . LEU A 1 97 ? -9.501 19.871 19.826 1.00 42.31 97 LEU A CA 1
ATOM 763 C C . LEU A 1 97 ? -8.877 18.597 19.237 1.00 42.31 97 LEU A C 1
ATOM 765 O O . LEU A 1 97 ? -8.487 17.714 19.999 1.00 42.31 97 LEU A O 1
ATOM 769 N N . PRO A 1 98 ? -8.763 18.462 17.905 1.00 46.00 98 PRO A N 1
ATOM 770 C CA . PRO A 1 98 ? -7.976 17.399 17.300 1.00 46.00 98 PRO A CA 1
ATOM 771 C C . PRO A 1 98 ? -6.491 17.664 17.577 1.00 46.00 98 PRO A C 1
ATOM 773 O O . PRO A 1 98 ? -5.787 18.224 16.740 1.00 46.00 98 PRO A O 1
ATOM 776 N N . ASP A 1 99 ? -6.009 17.272 18.754 1.00 48.38 99 ASP A N 1
ATOM 777 C CA . ASP A 1 99 ? -4.575 17.186 18.992 1.00 48.38 99 ASP A CA 1
ATOM 778 C C . ASP A 1 99 ? -4.026 16.000 18.193 1.00 48.38 99 ASP A C 1
ATOM 780 O O . ASP A 1 99 ? -4.564 14.882 18.209 1.00 48.38 99 ASP A O 1
ATOM 784 N N . SER A 1 100 ? -2.956 16.272 17.442 1.00 51.41 100 SER A N 1
ATOM 785 C CA . SER A 1 100 ? -2.235 15.280 16.653 1.00 51.41 100 SER A CA 1
ATOM 786 C C . SER A 1 100 ? -1.876 14.091 17.546 1.00 51.41 100 SER A C 1
ATOM 788 O O . SER A 1 100 ? -1.121 14.250 18.504 1.00 51.41 100 SER A O 1
ATOM 790 N N . GLY A 1 101 ? -2.401 12.902 17.241 1.00 55.72 101 GLY A N 1
ATOM 791 C CA . GLY A 1 101 ? -2.125 11.698 18.029 1.00 55.72 101 GLY A CA 1
ATOM 792 C C . GLY A 1 101 ? -3.241 11.232 18.967 1.00 55.72 101 GLY A C 1
ATOM 793 O O . GLY A 1 101 ? -3.015 10.270 19.698 1.00 55.72 101 GLY A O 1
ATOM 794 N N . THR A 1 102 ? -4.442 11.818 18.939 1.00 71.25 102 THR A N 1
ATOM 795 C CA . THR A 1 102 ? -5.598 11.192 19.611 1.00 71.25 102 THR A CA 1
ATOM 796 C C . THR A 1 102 ? -6.086 9.969 18.825 1.00 71.25 102 THR A C 1
ATOM 798 O O . THR A 1 102 ? -6.389 10.067 17.629 1.00 71.25 102 THR A O 1
ATOM 801 N N . LEU A 1 103 ? -6.173 8.819 19.500 1.00 77.44 103 LEU A N 1
ATOM 802 C CA . LEU A 1 103 ? -6.767 7.581 18.997 1.00 77.44 103 LEU A CA 1
ATOM 803 C C . LEU A 1 103 ? -8.058 7.277 19.755 1.00 77.44 103 LEU A C 1
ATOM 805 O O . LEU A 1 103 ? -8.056 7.144 20.976 1.00 77.44 103 LEU A O 1
ATOM 809 N N . GLU A 1 104 ? -9.143 7.075 19.021 1.00 82.75 104 GLU A N 1
ATOM 810 C CA . GLU A 1 104 ? -10.377 6.502 19.551 1.00 82.75 104 GLU A CA 1
ATOM 811 C C . GLU A 1 104 ? -10.520 5.059 19.060 1.00 82.75 104 GLU A C 1
ATOM 813 O O . GLU A 1 104 ? -10.222 4.752 17.897 1.00 82.75 104 GLU A O 1
ATOM 818 N N . VAL A 1 105 ? -10.958 4.164 19.946 1.00 82.69 105 VAL A N 1
ATOM 819 C CA . VAL A 1 105 ? -11.288 2.774 19.616 1.00 82.69 105 VAL A CA 1
ATOM 820 C C . VAL A 1 105 ? -12.639 2.428 20.225 1.00 82.69 105 VAL A C 1
ATOM 822 O O . VAL A 1 105 ? -12.816 2.496 21.439 1.00 82.69 105 VAL A O 1
ATOM 825 N N . THR A 1 106 ? -13.570 2.006 19.379 1.00 85.31 106 THR A N 1
ATOM 826 C CA . THR A 1 106 ? -14.919 1.574 19.738 1.00 85.31 106 THR A CA 1
ATOM 827 C C . THR A 1 106 ? -15.116 0.116 19.351 1.00 85.31 106 THR A C 1
ATOM 829 O O . THR A 1 106 ? -14.833 -0.274 18.223 1.00 85.31 106 THR A O 1
ATOM 832 N N . VAL A 1 107 ? -15.652 -0.693 20.259 1.00 84.38 107 VAL A N 1
ATOM 833 C CA . VAL A 1 107 ? -16.064 -2.074 20.008 1.00 84.38 107 VAL A CA 1
ATOM 834 C C . VAL A 1 107 ? -17.581 -2.166 20.112 1.00 84.38 107 VAL A C 1
ATOM 836 O O . VAL A 1 107 ? -18.167 -1.912 21.168 1.00 84.38 107 VAL A O 1
ATOM 839 N N . LEU A 1 108 ? -18.207 -2.543 19.000 1.00 84.69 108 LEU A N 1
ATOM 840 C CA . LEU A 1 108 ? -19.633 -2.819 18.883 1.00 84.69 108 LEU A CA 1
ATOM 841 C C . LEU A 1 108 ? -19.843 -4.330 18.947 1.00 84.69 108 LEU A C 1
ATOM 843 O O . LEU A 1 108 ? -19.385 -5.049 18.059 1.00 84.69 108 LEU A O 1
ATOM 847 N N . GLN A 1 109 ? -20.525 -4.816 19.981 1.00 82.25 109 GLN A N 1
ATOM 848 C CA . GLN A 1 109 ? -20.826 -6.241 20.133 1.00 82.25 109 GLN A CA 1
ATOM 849 C C . GLN A 1 109 ? -22.018 -6.477 21.049 1.00 82.25 109 GLN A C 1
ATOM 851 O O . GLN A 1 109 ? -22.206 -5.741 22.013 1.00 82.25 109 GLN A O 1
ATOM 856 N N . ASP A 1 110 ? -22.820 -7.499 20.747 1.00 82.12 110 ASP A N 1
ATOM 857 C CA . ASP A 1 110 ? -23.943 -7.950 21.584 1.00 82.12 110 ASP A CA 1
ATOM 858 C C . ASP A 1 110 ? -24.898 -6.824 22.033 1.00 82.12 110 ASP A C 1
ATOM 860 O O . ASP A 1 110 ? -25.447 -6.834 23.134 1.00 82.12 110 ASP A O 1
ATOM 864 N N . GLY A 1 111 ? -25.090 -5.817 21.171 1.00 74.75 111 GLY A N 1
ATOM 865 C CA . GLY A 1 111 ? -25.925 -4.642 21.451 1.00 74.75 111 GLY A CA 1
ATOM 866 C C . GLY A 1 111 ? -25.304 -3.611 22.404 1.00 74.75 111 GLY A C 1
ATOM 867 O O . GLY A 1 111 ? -25.974 -2.642 22.755 1.00 74.75 111 GLY A O 1
ATOM 868 N N . ALA A 1 112 ? -24.046 -3.789 22.808 1.00 77.38 112 ALA A N 1
ATOM 869 C CA . ALA A 1 112 ? -23.287 -2.878 23.654 1.00 77.38 112 ALA A CA 1
ATOM 870 C C . ALA A 1 112 ? -22.191 -2.135 22.870 1.00 77.38 112 ALA A C 1
ATOM 872 O O . ALA A 1 112 ? -21.642 -2.636 21.885 1.00 77.38 112 ALA A O 1
ATOM 873 N N . ILE A 1 113 ? -21.860 -0.935 23.353 1.00 79.12 113 ILE A N 1
ATOM 874 C CA . ILE A 1 113 ? -20.810 -0.067 22.817 1.00 79.12 113 ILE A CA 1
ATOM 875 C C . ILE A 1 113 ? -19.743 0.101 23.898 1.00 79.12 113 ILE A C 1
ATOM 877 O O . ILE A 1 113 ? -20.039 0.489 25.029 1.00 79.12 113 ILE A O 1
ATOM 881 N N . HIS A 1 114 ? -18.498 -0.203 23.555 1.00 81.62 114 HIS A N 1
ATOM 882 C CA . HIS A 1 114 ? -17.357 -0.056 24.452 1.00 81.62 114 HIS A CA 1
ATOM 883 C C . HIS A 1 114 ? -16.339 0.861 23.790 1.00 81.62 114 HIS A C 1
ATOM 885 O O . HIS A 1 114 ? -15.879 0.540 22.700 1.00 81.62 114 HIS A O 1
ATOM 891 N N . THR A 1 115 ? -15.982 1.979 24.418 1.00 77.69 115 THR A N 1
ATOM 892 C CA . THR A 1 115 ? -15.068 2.963 23.817 1.00 77.69 115 THR A CA 1
ATOM 893 C C . THR A 1 115 ? -13.894 3.252 24.744 1.00 77.69 115 THR A C 1
ATOM 895 O O . THR A 1 115 ? -14.025 3.245 25.969 1.00 77.69 115 THR A O 1
ATOM 898 N N . ILE A 1 116 ? -12.735 3.509 24.149 1.00 77.50 116 ILE A N 1
ATOM 899 C CA . ILE A 1 116 ? -11.564 4.073 24.813 1.00 77.50 116 ILE A CA 1
ATOM 900 C C . ILE A 1 116 ? -10.976 5.188 23.946 1.00 77.50 116 ILE A C 1
ATOM 902 O O . ILE A 1 116 ? -10.890 5.058 22.723 1.00 77.50 116 ILE A O 1
ATOM 906 N N . THR A 1 117 ? -10.544 6.263 24.599 1.00 75.31 117 THR A N 1
ATOM 907 C CA . THR A 1 117 ? -9.815 7.371 23.976 1.00 75.31 117 THR A CA 1
ATOM 908 C C . THR A 1 117 ? -8.404 7.405 24.547 1.00 75.31 117 THR A C 1
ATOM 910 O O . THR A 1 117 ? -8.206 7.350 25.764 1.00 75.31 117 THR A O 1
ATOM 913 N N . ILE A 1 118 ? -7.414 7.461 23.664 1.00 71.00 118 ILE A N 1
ATOM 914 C CA . ILE A 1 118 ? -5.991 7.460 23.988 1.00 71.00 118 ILE A CA 1
ATOM 915 C C . ILE A 1 118 ? -5.405 8.761 23.448 1.00 71.00 118 ILE A C 1
ATOM 917 O O . ILE A 1 118 ? -5.310 8.958 22.239 1.00 71.00 118 ILE A O 1
ATOM 921 N N . ASP A 1 119 ? -5.016 9.645 24.360 1.00 68.25 119 ASP A N 1
ATOM 922 C CA . ASP A 1 119 ? -4.258 10.851 24.041 1.00 68.25 119 ASP A CA 1
ATOM 923 C C . ASP A 1 119 ? -2.756 10.549 24.152 1.00 68.25 119 ASP A C 1
ATOM 925 O O . ASP A 1 119 ? -2.241 10.280 25.247 1.00 68.25 119 ASP A O 1
ATOM 929 N N . SER A 1 120 ? -2.066 10.588 23.008 1.00 59.50 120 SER A N 1
ATOM 930 C CA . SER A 1 120 ? -0.625 10.330 22.889 1.00 59.50 120 SER A CA 1
ATOM 931 C C . SER A 1 120 ? 0.253 11.347 23.637 1.00 59.50 120 SER A C 1
ATOM 933 O O . SER A 1 120 ? 1.430 11.069 23.863 1.00 59.50 120 SER A O 1
ATOM 935 N N . GLY A 1 121 ? -0.284 12.511 24.030 1.00 55.62 121 GLY A N 1
ATOM 936 C CA . GLY A 1 121 ? 0.426 13.540 24.799 1.00 55.62 121 GLY A CA 1
ATOM 937 C C . GLY A 1 121 ? 0.332 13.390 26.323 1.00 55.62 121 GLY A C 1
ATOM 938 O O . GLY A 1 121 ? 1.027 14.097 27.056 1.00 55.62 121 GLY A O 1
ATOM 939 N N . SER A 1 122 ? -0.508 12.480 26.825 1.00 53.06 122 SER A N 1
ATOM 940 C CA . SER A 1 122 ? -0.793 12.349 28.260 1.00 53.06 122 SER A CA 1
ATOM 941 C C . SER A 1 122 ? 0.230 11.474 29.002 1.00 53.06 122 SER A C 1
ATOM 943 O O . SER A 1 122 ? 0.691 10.455 28.496 1.00 53.06 122 SER A O 1
ATOM 945 N N . SER A 1 123 ? 0.564 11.799 30.257 1.00 51.12 12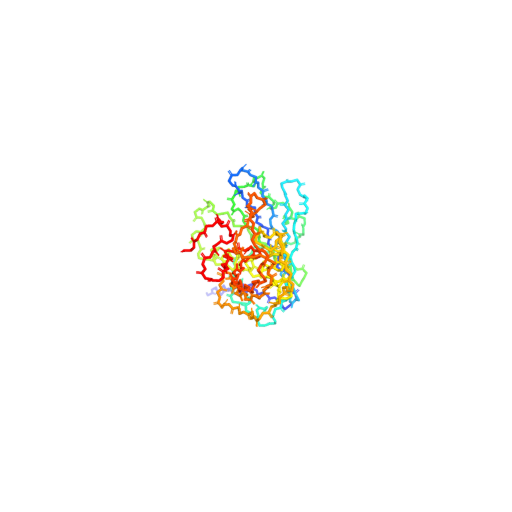3 SER A N 1
ATOM 946 C CA . SER A 1 123 ? 1.398 10.927 31.110 1.00 51.12 123 SER A CA 1
ATOM 947 C C . SER A 1 123 ? 0.718 9.591 31.452 1.00 51.12 123 SER A C 1
ATOM 949 O O . SER A 1 123 ? 1.399 8.622 31.783 1.00 51.12 123 SER A O 1
ATOM 951 N N . GLU A 1 124 ? -0.608 9.505 31.304 1.00 49.12 124 GLU A N 1
ATOM 952 C CA . GLU A 1 124 ? -1.379 8.257 31.375 1.00 49.12 124 GLU A CA 1
ATOM 953 C C . GLU A 1 124 ? -1.099 7.294 30.211 1.00 49.12 124 GLU A C 1
ATOM 955 O O . GLU A 1 124 ? -1.423 6.109 30.314 1.00 49.12 124 GLU A O 1
ATOM 960 N N . TYR A 1 125 ? -0.476 7.768 29.123 1.00 50.44 125 TYR A N 1
ATOM 961 C CA . TYR A 1 125 ? 0.041 6.934 28.031 1.00 50.44 125 TYR A CA 1
ATOM 962 C C . TYR A 1 125 ? 1.067 5.895 28.526 1.00 50.44 125 TYR A C 1
ATOM 964 O O . TYR A 1 125 ? 1.292 4.884 27.870 1.00 50.44 125 TYR A O 1
ATOM 972 N N . GLN A 1 126 ? 1.651 6.098 29.717 1.00 48.06 126 GLN A N 1
ATOM 973 C CA . GLN A 1 126 ? 2.597 5.169 30.351 1.00 48.06 126 GLN A CA 1
ATOM 974 C C . GLN A 1 126 ? 1.942 3.934 31.003 1.00 48.06 126 GLN A C 1
ATOM 976 O O . GLN A 1 126 ? 2.644 3.113 31.593 1.00 48.06 126 GLN A O 1
ATOM 981 N N . LEU A 1 127 ? 0.618 3.766 30.912 1.00 56.69 127 LEU A N 1
ATOM 982 C CA . LEU A 1 127 ? -0.040 2.497 31.236 1.00 56.69 127 LEU A CA 1
ATOM 983 C C . LEU A 1 127 ? 0.162 1.516 30.068 1.00 56.69 127 LEU A C 1
ATOM 985 O O . LEU A 1 127 ? -0.323 1.781 28.968 1.00 56.69 127 LEU A O 1
ATOM 989 N N . ASN A 1 128 ? 0.834 0.381 30.313 1.00 65.38 128 ASN A N 1
ATOM 990 C CA . ASN A 1 128 ? 1.138 -0.656 29.304 1.00 65.38 128 ASN A CA 1
ATOM 991 C C . ASN A 1 128 ? -0.063 -0.990 28.396 1.00 65.38 128 ASN A C 1
ATOM 993 O O . ASN A 1 128 ? 0.085 -1.130 27.186 1.00 65.38 128 ASN A O 1
ATOM 997 N N . ASP A 1 129 ? -1.269 -1.017 28.964 1.00 68.94 129 ASP A N 1
ATOM 998 C CA . ASP A 1 129 ? -2.513 -1.336 28.265 1.00 68.94 129 ASP A CA 1
ATOM 999 C C . ASP A 1 129 ? -2.876 -0.365 27.132 1.00 68.94 129 ASP A C 1
ATOM 1001 O O . ASP A 1 129 ? -3.277 -0.810 26.057 1.00 68.94 129 ASP A O 1
ATOM 1005 N N . LYS A 1 130 ? -2.731 0.955 27.333 1.00 70.19 130 LYS A N 1
ATOM 1006 C CA . LYS A 1 130 ? -3.071 1.952 26.297 1.00 70.19 130 LYS A CA 1
ATOM 1007 C C . LYS A 1 130 ? -2.079 1.882 25.131 1.00 70.19 130 LYS A C 1
ATOM 1009 O O . LYS A 1 130 ? -2.487 1.964 23.973 1.00 70.19 130 LYS A O 1
ATOM 1014 N N . TYR A 1 131 ? -0.797 1.669 25.431 1.00 73.19 131 TYR A N 1
ATOM 1015 C CA . TYR A 1 131 ? 0.240 1.474 24.417 1.00 73.19 131 TYR A CA 1
ATOM 1016 C C . TYR A 1 131 ? 0.004 0.205 23.585 1.00 73.19 131 TYR A C 1
ATOM 1018 O O . TYR A 1 131 ? 0.109 0.243 22.361 1.00 73.19 131 TYR A O 1
ATOM 1026 N N . GLU A 1 132 ? -0.361 -0.909 24.224 1.00 77.19 132 GLU A N 1
ATOM 1027 C CA . GLU A 1 132 ? -0.661 -2.166 23.531 1.00 77.19 132 GLU A CA 1
ATOM 1028 C C . GLU A 1 132 ? -1.866 -2.035 22.588 1.00 77.19 132 GLU A C 1
ATOM 1030 O O . GLU A 1 132 ? -1.805 -2.511 21.453 1.00 77.19 132 GLU A O 1
ATOM 1035 N N . ILE A 1 133 ? -2.926 -1.332 23.012 1.00 78.94 133 ILE A N 1
ATOM 1036 C CA . ILE A 1 133 ? -4.081 -1.029 22.152 1.00 78.94 133 ILE A CA 1
ATOM 1037 C C . ILE A 1 133 ? -3.639 -0.186 20.954 1.00 78.94 133 ILE A C 1
ATOM 1039 O O . ILE A 1 133 ? -3.929 -0.553 19.817 1.00 78.94 133 ILE A O 1
ATOM 1043 N N . GLN A 1 134 ? -2.914 0.914 21.184 1.00 79.12 134 GLN A N 1
ATOM 1044 C CA . GLN A 1 134 ? -2.410 1.779 20.114 1.00 79.12 134 GLN A CA 1
ATOM 1045 C C . GLN A 1 134 ? -1.555 0.987 19.114 1.00 79.12 134 GLN A C 1
ATOM 1047 O O . GLN A 1 134 ? -1.794 1.054 17.910 1.00 79.12 134 GLN A O 1
ATOM 1052 N N . SER A 1 135 ? -0.602 0.194 19.610 1.00 81.25 135 SER A N 1
ATOM 1053 C CA . SER A 1 135 ? 0.302 -0.624 18.797 1.00 81.25 135 SER A CA 1
ATOM 1054 C C . SER A 1 135 ? -0.445 -1.671 17.966 1.00 81.25 135 SER A C 1
ATOM 1056 O O . SER A 1 135 ? -0.185 -1.815 16.767 1.00 81.25 135 SER A O 1
ATOM 1058 N N . TYR A 1 136 ? -1.420 -2.363 18.567 1.00 84.88 136 TYR A N 1
ATOM 1059 C CA . TYR A 1 136 ? -2.288 -3.297 17.854 1.00 84.88 136 TYR A CA 1
ATOM 1060 C C . TYR A 1 136 ? -3.045 -2.583 16.731 1.00 84.88 136 TYR A C 1
ATOM 1062 O O . TYR A 1 136 ? -3.023 -3.020 15.583 1.00 84.88 136 TYR A O 1
ATOM 1070 N N . ILE A 1 137 ? -3.672 -1.455 17.046 1.00 86.75 137 ILE A N 1
ATOM 1071 C CA . ILE A 1 137 ? -4.520 -0.690 16.135 1.00 86.75 137 ILE A CA 1
ATOM 1072 C C . ILE A 1 137 ? -3.717 -0.022 15.000 1.00 86.75 137 ILE A C 1
ATOM 1074 O O . ILE A 1 137 ? -4.212 0.074 13.872 1.00 86.75 137 ILE A O 1
ATOM 1078 N N . ASP A 1 138 ? -2.469 0.377 15.247 1.00 85.56 138 ASP A N 1
ATOM 1079 C CA . ASP A 1 138 ? -1.536 0.834 14.210 1.00 85.56 138 ASP A CA 1
ATOM 1080 C C . ASP A 1 138 ? -1.072 -0.323 13.317 1.00 85.56 138 ASP A C 1
ATOM 1082 O O . ASP A 1 138 ? -1.040 -0.185 12.094 1.00 85.56 138 ASP A O 1
ATOM 1086 N N . THR A 1 139 ? -0.816 -1.497 13.897 1.00 86.44 139 THR A N 1
ATOM 1087 C CA . THR A 1 139 ? -0.522 -2.716 13.131 1.00 86.44 139 THR A CA 1
ATOM 1088 C C . THR A 1 139 ? -1.680 -3.078 12.200 1.00 86.44 139 THR A C 1
ATOM 1090 O O . THR A 1 139 ? -1.455 -3.360 11.026 1.00 86.44 139 THR A O 1
ATOM 1093 N N . GLN A 1 140 ? -2.930 -3.005 12.674 1.00 88.31 140 GLN A N 1
ATOM 1094 C CA . GLN A 1 140 ? -4.098 -3.266 11.826 1.00 88.31 140 GLN A CA 1
ATOM 1095 C C . GLN A 1 140 ? -4.237 -2.246 10.682 1.00 88.31 140 GLN A C 1
ATOM 1097 O O . GLN A 1 140 ? -4.673 -2.616 9.596 1.00 88.31 140 GLN A O 1
ATOM 1102 N N . ARG A 1 141 ? -3.817 -0.983 10.866 1.00 89.88 141 ARG A N 1
ATOM 1103 C CA . ARG A 1 141 ? -3.772 0.006 9.766 1.00 89.88 141 ARG A CA 1
ATOM 1104 C C . ARG A 1 141 ? -2.748 -0.363 8.710 1.00 89.88 141 ARG A C 1
ATOM 1106 O O . ARG A 1 141 ? -3.075 -0.317 7.530 1.00 89.88 141 ARG A O 1
ATOM 1113 N N . LEU A 1 142 ? -1.540 -0.746 9.128 1.00 88.50 142 LEU A N 1
ATOM 1114 C CA . LEU A 1 142 ? -0.511 -1.228 8.204 1.00 88.50 142 LEU A CA 1
ATOM 1115 C C . LEU A 1 142 ? -1.032 -2.430 7.415 1.00 88.50 142 LEU A C 1
ATOM 1117 O O . LEU A 1 142 ? -0.953 -2.444 6.194 1.00 88.50 142 LEU A O 1
ATOM 1121 N N . LEU A 1 143 ? -1.671 -3.377 8.106 1.00 89.25 143 LEU A N 1
ATOM 1122 C CA . LEU A 1 143 ? -2.290 -4.542 7.485 1.00 89.25 143 LEU A CA 1
ATOM 1123 C C . LEU A 1 143 ? -3.422 -4.175 6.514 1.00 89.25 143 LEU A C 1
ATOM 1125 O O . LEU A 1 143 ? -3.542 -4.831 5.484 1.00 89.25 143 LEU A O 1
ATOM 1129 N N . ALA A 1 144 ? -4.245 -3.169 6.809 1.00 90.81 144 ALA A N 1
ATOM 1130 C CA . ALA A 1 144 ? -5.312 -2.714 5.916 1.00 90.81 144 ALA A CA 1
ATOM 1131 C C . ALA A 1 144 ? -4.782 -1.990 4.662 1.00 90.81 144 ALA A C 1
ATOM 1133 O O . ALA A 1 144 ? -5.465 -1.957 3.642 1.00 90.81 144 ALA A O 1
ATOM 1134 N N . LEU A 1 145 ? -3.568 -1.431 4.725 1.00 90.25 145 LEU A N 1
ATOM 1135 C CA . LEU A 1 145 ? -2.889 -0.828 3.575 1.00 90.25 145 LEU A CA 1
ATOM 1136 C C . LEU A 1 145 ? -2.254 -1.860 2.639 1.00 90.25 145 LEU A C 1
ATOM 1138 O O . LEU A 1 145 ? -1.954 -1.505 1.498 1.00 90.25 145 LEU A O 1
ATOM 1142 N N . GLU A 1 146 ? -2.064 -3.104 3.088 1.00 90.25 146 GLU A N 1
ATOM 1143 C CA . GLU A 1 146 ? -1.472 -4.169 2.274 1.00 90.25 146 GLU A CA 1
ATOM 1144 C C . GLU A 1 146 ? -2.310 -4.409 1.004 1.00 90.25 146 GLU A C 1
ATOM 1146 O O . GLU A 1 146 ? -3.487 -4.780 1.106 1.00 90.25 146 GLU A O 1
ATOM 1151 N N . PRO A 1 147 ? -1.745 -4.182 -0.194 1.00 91.38 147 PRO A N 1
ATOM 1152 C CA . PRO A 1 147 ? -2.430 -4.471 -1.446 1.00 91.38 147 PRO A CA 1
ATOM 1153 C C . PRO A 1 147 ? -2.575 -5.982 -1.667 1.00 91.38 147 PRO A C 1
ATOM 1155 O O . PRO A 1 147 ? -1.787 -6.795 -1.180 1.00 91.38 147 PRO A O 1
ATOM 1158 N N . SER A 1 148 ? -3.590 -6.368 -2.440 1.00 90.19 148 SER A N 1
ATOM 1159 C CA . SER A 1 148 ? -3.667 -7.735 -2.970 1.00 90.19 148 SER A CA 1
ATOM 1160 C C . SER A 1 148 ? -2.567 -7.984 -4.010 1.00 90.19 148 SER A C 1
ATOM 1162 O O . SER A 1 148 ? -1.976 -7.042 -4.529 1.00 90.19 148 SER A O 1
ATOM 1164 N N . GLU A 1 149 ? -2.305 -9.246 -4.354 1.00 91.38 149 GLU A N 1
ATOM 1165 C CA . GLU A 1 149 ? -1.333 -9.591 -5.403 1.00 91.38 149 GLU A CA 1
ATOM 1166 C C . GLU A 1 149 ? -1.672 -8.926 -6.749 1.00 91.38 149 GLU A C 1
ATOM 1168 O O . GLU A 1 149 ? -0.827 -8.258 -7.341 1.00 91.38 149 GLU A O 1
ATOM 1173 N N . GLU A 1 150 ? -2.936 -9.030 -7.169 1.00 93.31 150 GLU A N 1
ATOM 1174 C CA . GLU A 1 150 ? -3.467 -8.411 -8.391 1.00 93.31 150 GLU A CA 1
ATOM 1175 C C . GLU A 1 150 ? -3.318 -6.884 -8.367 1.00 93.31 150 GLU A C 1
ATOM 1177 O O . GLU A 1 150 ? -2.911 -6.260 -9.346 1.00 93.31 150 GLU A O 1
ATOM 1182 N N . GLU A 1 151 ? -3.617 -6.265 -7.227 1.00 94.00 151 GLU A N 1
ATOM 1183 C CA . GLU A 1 151 ? -3.494 -4.821 -7.077 1.00 94.00 151 GLU A CA 1
ATOM 1184 C C . GLU A 1 151 ? -2.037 -4.356 -7.086 1.00 94.00 151 GLU A C 1
ATOM 1186 O O . GLU A 1 151 ? -1.729 -3.338 -7.703 1.00 94.00 151 GLU A O 1
ATOM 1191 N N . THR A 1 152 ? -1.135 -5.107 -6.454 1.00 96.19 152 THR A N 1
ATOM 1192 C CA . THR A 1 152 ? 0.306 -4.849 -6.498 1.00 96.19 152 THR A CA 1
ATOM 1193 C C . THR A 1 152 ? 0.814 -4.867 -7.932 1.00 96.19 152 THR A C 1
ATOM 1195 O O . THR A 1 152 ? 1.478 -3.915 -8.338 1.00 96.19 152 THR A O 1
ATOM 1198 N N . GLN A 1 153 ? 0.471 -5.897 -8.714 1.00 97.75 153 GLN A N 1
ATOM 1199 C CA . GLN A 1 153 ? 0.853 -5.975 -10.127 1.00 97.75 153 GLN A CA 1
ATOM 1200 C C . GLN A 1 153 ? 0.324 -4.766 -10.897 1.00 97.75 153 GLN A C 1
ATOM 1202 O O . GLN A 1 153 ? 1.099 -4.065 -11.539 1.00 97.75 153 GLN A O 1
ATOM 1207 N N . LYS A 1 154 ? -0.959 -4.430 -10.729 1.00 97.50 154 LYS A N 1
ATOM 1208 C CA . LYS A 1 154 ? -1.569 -3.268 -11.381 1.00 97.50 154 LYS A CA 1
ATOM 1209 C C . LYS A 1 154 ? -0.868 -1.950 -11.039 1.00 97.50 154 LYS A C 1
ATOM 1211 O O . LYS A 1 154 ? -0.604 -1.162 -11.943 1.00 97.50 154 LYS A O 1
ATOM 1216 N N . ILE A 1 155 ? -0.577 -1.693 -9.760 1.00 97.31 155 ILE A N 1
ATOM 1217 C CA . ILE A 1 155 ? 0.141 -0.480 -9.331 1.00 97.31 155 ILE A CA 1
ATOM 1218 C C . ILE A 1 155 ? 1.525 -0.442 -9.984 1.00 97.31 155 ILE A C 1
ATOM 1220 O O . ILE A 1 155 ? 1.926 0.589 -10.522 1.00 97.31 155 ILE A O 1
ATOM 1224 N N . THR A 1 156 ? 2.248 -1.563 -9.959 1.00 98.38 156 THR A N 1
ATOM 1225 C CA . THR A 1 156 ? 3.594 -1.648 -10.523 1.00 98.38 156 THR A CA 1
ATOM 1226 C C . THR A 1 156 ? 3.599 -1.479 -12.041 1.00 98.38 156 THR A C 1
ATOM 1228 O O . THR A 1 156 ? 4.376 -0.675 -12.538 1.00 98.38 156 THR A O 1
ATOM 1231 N N . GLU A 1 157 ? 2.725 -2.152 -12.785 1.00 98.50 157 GLU A N 1
ATOM 1232 C CA . GLU A 1 157 ? 2.640 -2.029 -14.247 1.00 98.50 157 GLU A CA 1
ATOM 1233 C C . GLU A 1 157 ? 2.244 -0.615 -14.682 1.00 98.50 157 GLU A C 1
ATOM 1235 O O . GLU A 1 157 ? 2.831 -0.062 -15.613 1.00 98.50 157 GLU A O 1
ATOM 1240 N N . GLN A 1 158 ? 1.287 0.010 -13.989 1.00 98.31 158 GLN A N 1
ATOM 1241 C CA . GLN A 1 158 ? 0.917 1.405 -14.247 1.00 98.31 158 GLN A CA 1
ATOM 1242 C C . GLN A 1 158 ? 2.090 2.354 -14.000 1.00 98.31 158 GLN A C 1
ATOM 1244 O O . GLN A 1 158 ? 2.301 3.285 -14.773 1.00 98.31 158 GLN A O 1
ATOM 1249 N N . TRP A 1 159 ? 2.872 2.107 -12.949 1.00 98.44 159 TRP A N 1
ATOM 1250 C CA . TRP A 1 159 ? 4.060 2.899 -12.663 1.00 98.44 159 TRP A CA 1
ATOM 1251 C C . TRP A 1 159 ? 5.145 2.691 -13.728 1.00 98.44 159 TRP A C 1
ATOM 1253 O O . TRP A 1 159 ? 5.612 3.671 -14.304 1.00 98.44 159 TRP A O 1
ATOM 1263 N N . ILE A 1 160 ? 5.477 1.435 -14.059 1.00 98.50 160 ILE A N 1
ATOM 1264 C CA . ILE A 1 160 ? 6.479 1.084 -15.079 1.00 98.50 160 ILE A CA 1
ATOM 1265 C C . ILE A 1 160 ? 6.106 1.710 -16.420 1.00 98.50 160 ILE A C 1
ATOM 1267 O O . ILE A 1 160 ? 6.928 2.361 -17.045 1.00 98.50 160 ILE A O 1
ATOM 1271 N N . THR A 1 161 ? 4.855 1.584 -16.856 1.00 98.12 161 THR A N 1
ATOM 1272 C CA . THR A 1 161 ? 4.424 2.134 -18.153 1.00 98.12 161 THR A CA 1
ATOM 1273 C C . THR A 1 161 ? 4.437 3.665 -18.210 1.00 98.12 161 THR A C 1
ATOM 1275 O O . THR A 1 161 ? 4.440 4.235 -19.300 1.00 98.12 161 THR A O 1
ATOM 1278 N N . SER A 1 162 ? 4.487 4.334 -17.055 1.00 97.31 162 SER A N 1
ATOM 1279 C CA . SER A 1 162 ? 4.633 5.790 -16.940 1.00 97.31 162 SER A CA 1
ATOM 1280 C C . SER A 1 162 ? 6.077 6.268 -16.753 1.00 97.31 162 SER A C 1
ATOM 1282 O O . SER A 1 162 ? 6.321 7.472 -16.796 1.00 97.31 162 SER A O 1
ATOM 1284 N N . MET A 1 163 ? 7.029 5.355 -16.526 1.00 96.38 163 MET A N 1
ATOM 1285 C CA . MET A 1 163 ? 8.416 5.710 -16.224 1.00 96.38 163 MET A CA 1
ATOM 1286 C C . MET A 1 163 ? 9.155 6.213 -17.477 1.00 96.38 163 MET A C 1
ATOM 1288 O O . MET A 1 163 ? 8.842 5.753 -18.583 1.00 96.38 163 MET A O 1
ATOM 1292 N N . PRO A 1 164 ? 10.131 7.130 -17.348 1.00 96.88 164 PRO A N 1
ATOM 1293 C CA . PRO A 1 164 ? 10.868 7.689 -18.484 1.00 96.88 164 PRO A CA 1
ATOM 1294 C C . PRO A 1 164 ? 11.406 6.646 -19.473 1.00 96.88 164 PRO A C 1
ATOM 1296 O O . PRO A 1 164 ? 11.166 6.764 -20.673 1.00 96.88 164 PRO A O 1
ATOM 1299 N N . THR A 1 165 ? 12.042 5.576 -18.985 1.00 96.94 165 THR A N 1
ATOM 1300 C CA . THR A 1 165 ? 12.632 4.553 -19.858 1.00 96.94 165 THR A CA 1
ATOM 1301 C C . THR A 1 165 ? 11.582 3.835 -20.714 1.00 96.94 165 THR A C 1
ATOM 1303 O O . THR A 1 165 ? 11.766 3.695 -21.920 1.00 96.94 165 THR A O 1
ATOM 1306 N N . TYR A 1 166 ? 10.472 3.392 -20.113 1.00 97.56 166 TYR A N 1
ATOM 1307 C CA . TYR A 1 166 ? 9.428 2.653 -20.834 1.00 97.56 166 TYR A CA 1
ATOM 1308 C C . TYR A 1 166 ? 8.568 3.566 -21.704 1.00 97.56 166 TYR A C 1
ATOM 1310 O O . TYR A 1 166 ? 8.207 3.208 -22.818 1.00 97.56 166 TYR A O 1
ATOM 1318 N N . SER A 1 167 ? 8.197 4.739 -21.197 1.00 96.81 167 SER A N 1
ATOM 1319 C CA . SER A 1 167 ? 7.294 5.649 -21.908 1.00 96.81 167 SER A CA 1
ATOM 1320 C C . SER A 1 167 ? 7.914 6.242 -23.174 1.00 96.81 167 SER A C 1
ATOM 1322 O O . SER A 1 167 ? 7.172 6.611 -24.085 1.00 96.81 167 SER A O 1
ATOM 1324 N N . TYR A 1 168 ? 9.247 6.295 -23.251 1.00 95.00 168 TYR A N 1
ATOM 1325 C CA . TYR A 1 168 ? 9.967 6.722 -24.444 1.00 95.00 168 TYR A CA 1
ATOM 1326 C C . TYR A 1 168 ? 9.691 5.792 -25.636 1.00 95.00 168 TYR A C 1
ATOM 1328 O O . TYR A 1 168 ? 9.232 6.247 -26.685 1.00 95.00 168 TYR A O 1
ATOM 1336 N N . ASP A 1 169 ? 9.944 4.489 -25.481 1.00 94.69 169 ASP A N 1
ATOM 1337 C CA . ASP A 1 169 ? 9.853 3.524 -26.586 1.00 94.69 169 ASP A CA 1
ATOM 1338 C C . ASP A 1 169 ? 9.712 2.046 -26.162 1.00 94.69 169 ASP A C 1
ATOM 1340 O O . ASP A 1 169 ? 9.990 1.137 -26.955 1.00 94.69 169 ASP A O 1
ATOM 1344 N N . GLY A 1 170 ? 9.284 1.805 -24.924 1.00 96.75 170 GLY A N 1
ATOM 1345 C CA . GLY A 1 170 ? 9.105 0.490 -24.324 1.00 96.75 170 GLY A CA 1
ATOM 1346 C C . GLY A 1 170 ? 7.815 -0.217 -24.754 1.00 96.75 170 GLY A C 1
ATOM 1347 O O . GLY A 1 170 ? 6.764 0.394 -24.952 1.00 96.75 170 GLY A O 1
ATOM 1348 N N . TYR A 1 171 ? 7.880 -1.541 -24.883 1.00 98.00 171 TYR A N 1
ATOM 1349 C CA . TYR A 1 171 ? 6.758 -2.423 -25.208 1.00 98.00 171 TYR A CA 1
ATOM 1350 C C . TYR A 1 171 ? 6.987 -3.847 -24.664 1.00 98.00 171 TYR A C 1
ATOM 1352 O O . TYR A 1 171 ? 8.047 -4.162 -24.129 1.00 98.00 171 TYR A O 1
ATOM 1360 N N . ASN A 1 172 ? 5.978 -4.723 -24.774 1.00 98.12 172 ASN A N 1
ATOM 1361 C CA . ASN A 1 172 ? 6.018 -6.123 -24.308 1.00 98.12 172 ASN A CA 1
ATOM 1362 C C . ASN A 1 172 ? 6.366 -6.301 -22.814 1.00 98.12 172 ASN A C 1
ATOM 1364 O O . ASN A 1 172 ? 7.143 -7.186 -22.458 1.00 98.12 172 ASN A O 1
ATOM 1368 N N . LEU A 1 173 ? 5.778 -5.479 -21.936 1.00 98.62 173 LEU A N 1
ATOM 1369 C CA . LEU A 1 173 ? 5.963 -5.633 -20.490 1.00 98.62 173 LEU A CA 1
ATOM 1370 C C . LEU A 1 173 ? 5.417 -6.990 -20.026 1.00 98.62 173 LEU A C 1
ATOM 1372 O O . LEU A 1 173 ? 4.248 -7.293 -20.264 1.00 98.62 173 LEU A O 1
ATOM 1376 N N . THR A 1 174 ? 6.254 -7.784 -19.365 1.00 98.44 174 THR A N 1
ATOM 1377 C CA . THR A 1 174 ? 5.910 -9.128 -18.888 1.00 98.44 174 THR A CA 1
ATOM 1378 C C . THR A 1 174 ? 6.389 -9.311 -17.453 1.00 98.44 174 THR A C 1
ATOM 1380 O O . THR A 1 174 ? 7.541 -9.013 -17.143 1.00 98.44 174 THR A O 1
ATOM 1383 N N . LEU A 1 175 ? 5.509 -9.785 -16.569 1.00 98.50 175 LEU A N 1
ATOM 1384 C CA . LEU A 1 175 ? 5.870 -10.172 -15.205 1.00 98.50 175 LEU A CA 1
ATOM 1385 C C . LEU A 1 175 ? 6.592 -11.523 -15.228 1.00 98.50 175 LEU A C 1
ATOM 1387 O O . LEU A 1 175 ? 6.018 -12.521 -15.661 1.00 98.50 175 LEU A O 1
ATOM 1391 N N . GLU A 1 176 ? 7.816 -11.563 -14.710 1.00 98.38 176 GLU A N 1
ATOM 1392 C CA . GLU A 1 176 ? 8.598 -12.799 -14.584 1.00 98.38 176 GLU A CA 1
ATOM 1393 C C . GLU A 1 176 ? 8.480 -13.408 -13.185 1.00 98.38 176 GLU A C 1
ATOM 1395 O O . GLU A 1 176 ? 8.426 -14.626 -13.021 1.00 98.38 176 GLU A O 1
ATOM 1400 N N . GLU A 1 177 ? 8.458 -12.562 -12.153 1.00 98.00 177 GLU A N 1
ATOM 1401 C CA . GLU A 1 177 ? 8.514 -13.012 -10.766 1.00 98.00 177 GLU A CA 1
ATOM 1402 C C . GLU A 1 177 ? 7.828 -12.024 -9.823 1.00 98.00 177 GLU A C 1
ATOM 1404 O O . GLU A 1 177 ? 8.018 -10.811 -9.926 1.00 98.00 177 GLU A O 1
ATOM 1409 N N . HIS A 1 178 ? 7.086 -12.557 -8.849 1.00 97.81 178 HIS A N 1
ATOM 1410 C CA . HIS A 1 178 ? 6.532 -11.803 -7.729 1.00 97.81 178 HIS A CA 1
ATOM 1411 C C . HIS A 1 178 ? 6.846 -12.527 -6.418 1.00 97.81 178 HIS A C 1
ATOM 1413 O O . HIS A 1 178 ? 6.355 -13.623 -6.159 1.00 97.81 178 HIS A O 1
ATOM 1419 N N . ILE A 1 179 ? 7.672 -11.903 -5.581 1.00 96.12 179 ILE A N 1
ATOM 1420 C CA . ILE A 1 179 ? 8.017 -12.377 -4.240 1.00 96.12 179 ILE A CA 1
ATOM 1421 C C . ILE A 1 179 ? 7.437 -11.408 -3.212 1.00 96.12 179 ILE A C 1
ATOM 1423 O O . ILE A 1 179 ? 7.538 -10.191 -3.358 1.00 96.12 179 ILE A O 1
ATOM 1427 N N . VAL A 1 180 ? 6.873 -11.942 -2.132 1.00 94.38 180 VAL A N 1
ATOM 1428 C CA . VAL A 1 180 ? 6.443 -11.153 -0.973 1.00 94.38 180 VAL A CA 1
ATOM 1429 C C . VAL A 1 180 ? 7.342 -11.495 0.206 1.00 94.38 180 VAL A C 1
ATOM 1431 O O . VAL A 1 180 ? 7.431 -12.655 0.608 1.00 94.38 180 VAL A O 1
ATOM 1434 N N . LEU A 1 181 ? 8.032 -10.492 0.746 1.00 90.88 181 LEU A N 1
ATOM 1435 C CA . LEU A 1 181 ? 8.826 -10.640 1.960 1.00 90.88 181 LEU A CA 1
ATOM 1436 C C . LEU A 1 181 ? 7.914 -10.523 3.182 1.00 90.88 181 LEU A C 1
ATOM 1438 O O . LEU A 1 181 ? 7.102 -9.601 3.271 1.00 90.88 181 LEU A O 1
ATOM 1442 N N . ASP A 1 182 ? 8.086 -11.444 4.131 1.00 83.12 182 ASP A N 1
ATOM 1443 C CA . ASP A 1 182 ? 7.336 -11.492 5.391 1.00 83.12 182 ASP A CA 1
ATOM 1444 C C . ASP A 1 182 ? 7.857 -10.431 6.379 1.00 83.12 182 ASP A C 1
ATOM 1446 O O . ASP A 1 182 ? 8.531 -10.715 7.370 1.00 83.12 182 ASP A O 1
ATOM 1450 N N . THR A 1 183 ? 7.616 -9.167 6.033 1.00 85.75 183 THR A N 1
ATOM 1451 C CA . THR A 1 183 ? 7.869 -7.978 6.853 1.00 85.75 183 THR A CA 1
ATOM 1452 C C . THR A 1 183 ? 6.545 -7.293 7.193 1.00 85.75 183 THR A C 1
ATOM 1454 O O . THR A 1 183 ? 5.509 -7.591 6.602 1.00 85.75 183 THR A O 1
ATOM 1457 N N . LEU A 1 184 ? 6.560 -6.350 8.139 1.00 80.06 184 LEU A N 1
ATOM 1458 C CA . LEU A 1 184 ? 5.400 -5.511 8.447 1.00 80.06 184 LEU A CA 1
ATOM 1459 C C . LEU A 1 184 ? 5.802 -4.024 8.380 1.00 80.06 184 LEU A C 1
ATOM 1461 O O . LEU A 1 184 ? 6.568 -3.582 9.240 1.00 80.06 184 LEU A O 1
ATOM 1465 N N . PRO A 1 185 ? 5.313 -3.246 7.392 1.00 85.44 185 PRO A N 1
ATOM 1466 C CA . PRO A 1 185 ? 4.494 -3.673 6.245 1.00 85.44 185 PRO A CA 1
ATOM 1467 C C . PRO A 1 185 ? 5.223 -4.687 5.352 1.00 85.44 185 PRO A C 1
ATOM 1469 O O . PRO A 1 185 ? 6.456 -4.772 5.390 1.00 85.44 185 PRO A O 1
ATOM 1472 N N . SER A 1 186 ? 4.482 -5.432 4.536 1.00 90.00 186 SER A N 1
ATOM 1473 C CA . SER A 1 186 ? 5.097 -6.358 3.589 1.00 90.00 186 SER A CA 1
ATOM 1474 C C . SER A 1 186 ? 5.854 -5.592 2.500 1.00 90.00 186 SER A C 1
ATOM 1476 O O . SER A 1 186 ? 5.566 -4.427 2.184 1.00 90.00 186 SER A O 1
ATOM 1478 N N . ILE A 1 187 ? 6.889 -6.230 1.962 1.00 94.25 187 ILE A N 1
ATOM 1479 C CA . ILE A 1 187 ? 7.629 -5.719 0.811 1.00 94.25 187 ILE A CA 1
ATOM 1480 C C . ILE A 1 187 ? 7.383 -6.680 -0.343 1.00 94.25 187 ILE A C 1
ATOM 1482 O O . ILE A 1 187 ? 7.787 -7.842 -0.290 1.00 94.25 187 ILE A O 1
ATOM 1486 N N . HIS A 1 188 ? 6.747 -6.182 -1.397 1.00 97.06 188 HIS A N 1
ATOM 1487 C CA . HIS A 1 188 ? 6.565 -6.913 -2.640 1.00 97.06 188 HIS A CA 1
ATOM 1488 C C . HIS A 1 188 ? 7.744 -6.612 -3.565 1.00 97.06 188 HIS A C 1
ATOM 1490 O O . HIS A 1 188 ? 7.952 -5.462 -3.946 1.00 97.06 188 HIS A O 1
ATOM 1496 N N . GLY A 1 189 ? 8.521 -7.632 -3.912 1.00 97.88 189 GLY A N 1
ATOM 1497 C CA . GLY A 1 189 ? 9.516 -7.581 -4.977 1.00 97.88 189 GLY A CA 1
ATOM 1498 C C . GLY A 1 189 ? 8.915 -8.126 -6.265 1.00 97.88 189 GLY A C 1
ATOM 1499 O O . GLY A 1 189 ? 8.412 -9.248 -6.273 1.00 97.88 189 GLY A O 1
ATOM 1500 N N . LEU A 1 190 ? 8.958 -7.344 -7.338 1.00 98.56 190 LEU A N 1
ATOM 1501 C CA . LEU A 1 190 ? 8.482 -7.750 -8.653 1.00 98.56 190 LEU A CA 1
ATOM 1502 C C . LEU A 1 190 ? 9.608 -7.606 -9.670 1.00 98.56 190 LEU A C 1
ATOM 1504 O O . LEU A 1 190 ? 10.281 -6.575 -9.709 1.00 98.56 190 LEU A O 1
ATOM 1508 N N . THR A 1 191 ? 9.788 -8.621 -10.504 1.00 98.69 191 THR A N 1
ATOM 1509 C CA . THR A 1 191 ? 10.716 -8.585 -11.634 1.00 98.69 191 THR A CA 1
ATOM 1510 C C . THR A 1 191 ? 9.908 -8.623 -12.921 1.00 98.69 191 THR A C 1
ATOM 1512 O O . THR A 1 191 ? 9.128 -9.552 -13.130 1.00 98.69 191 THR A O 1
ATOM 1515 N N . TYR A 1 192 ? 10.109 -7.629 -13.782 1.00 98.75 192 TYR A N 1
ATOM 1516 C CA . TYR A 1 192 ? 9.511 -7.574 -15.112 1.00 98.75 192 TYR A CA 1
ATOM 1517 C C . TYR A 1 192 ? 10.589 -7.556 -16.189 1.00 98.75 192 TYR A C 1
ATOM 1519 O O . TYR A 1 192 ? 11.700 -7.072 -15.964 1.00 98.75 192 TYR A O 1
ATOM 1527 N N . THR A 1 193 ? 10.229 -8.015 -17.380 1.00 98.75 193 THR A N 1
ATOM 1528 C CA . THR A 1 193 ? 10.985 -7.784 -18.610 1.00 98.75 193 THR A CA 1
ATOM 1529 C C . THR A 1 193 ? 10.192 -6.887 -19.551 1.00 98.75 193 THR A C 1
ATOM 1531 O O . THR A 1 193 ? 8.960 -6.893 -19.547 1.00 98.75 193 THR A O 1
ATOM 1534 N N . PHE A 1 194 ? 10.889 -6.081 -20.344 1.00 98.56 194 PHE A N 1
ATOM 1535 C CA . PHE A 1 194 ? 10.295 -5.323 -21.444 1.00 98.56 194 PHE A CA 1
ATOM 1536 C C . PHE A 1 194 ? 11.322 -5.092 -22.553 1.00 98.56 194 PHE A C 1
ATOM 1538 O O . PHE A 1 194 ? 12.518 -5.322 -22.370 1.00 98.56 194 PHE A O 1
ATOM 1545 N N . THR A 1 195 ? 10.855 -4.643 -23.711 1.00 98.38 195 THR A N 1
ATOM 1546 C CA . THR A 1 195 ? 11.700 -4.343 -24.868 1.00 98.38 195 THR A CA 1
ATOM 1547 C C . THR A 1 195 ? 11.620 -2.859 -25.202 1.00 98.38 195 THR A C 1
ATOM 1549 O O . THR A 1 195 ? 10.524 -2.316 -25.253 1.00 98.38 195 THR A O 1
ATOM 1552 N N . SER A 1 196 ? 12.759 -2.232 -25.479 1.00 96.50 196 SER A N 1
ATOM 1553 C CA . SER A 1 196 ? 12.878 -0.874 -26.025 1.00 96.50 196 SER A CA 1
ATOM 1554 C C . SER A 1 196 ? 13.321 -0.931 -27.487 1.00 96.50 196 SER A C 1
ATOM 1556 O O . SER A 1 196 ? 13.954 -1.900 -27.921 1.00 96.50 196 SER A O 1
ATOM 1558 N N . SER A 1 197 ? 12.991 0.095 -28.268 1.00 94.31 197 SER A N 1
ATOM 1559 C CA . SER A 1 197 ? 13.423 0.216 -29.671 1.00 94.31 197 SER A CA 1
ATOM 1560 C C . SER A 1 197 ? 14.834 0.803 -29.808 1.00 94.31 197 SER A C 1
ATOM 1562 O O . SER A 1 197 ? 15.458 0.657 -30.859 1.00 94.31 197 SER A O 1
ATOM 1564 N N . HIS A 1 198 ? 15.336 1.426 -28.745 1.00 92.69 198 HIS A N 1
ATOM 1565 C CA . HIS A 1 198 ? 16.667 1.997 -28.619 1.00 92.69 198 HIS A CA 1
ATOM 1566 C C . HIS A 1 198 ? 17.350 1.482 -27.350 1.00 92.69 198 HIS A C 1
ATOM 1568 O O . HIS A 1 198 ? 16.705 1.061 -26.388 1.00 92.69 198 HIS A O 1
ATOM 1574 N N . GLU A 1 199 ? 18.677 1.547 -27.345 1.00 90.44 199 GLU A N 1
ATOM 1575 C CA . GLU A 1 199 ? 19.477 1.308 -26.147 1.00 90.44 199 GLU A CA 1
ATOM 1576 C C . GLU A 1 199 ? 19.369 2.472 -25.137 1.00 90.44 199 GLU A C 1
ATOM 1578 O O . GLU A 1 199 ? 18.888 3.568 -25.446 1.00 90.44 199 GLU A O 1
ATOM 1583 N N . GLY A 1 200 ? 19.829 2.232 -23.908 1.00 91.94 200 GLY A N 1
ATOM 1584 C CA . GLY A 1 200 ? 19.905 3.244 -22.850 1.00 91.94 200 GLY A CA 1
ATOM 1585 C C . GLY A 1 200 ? 18.696 3.297 -21.913 1.00 91.94 200 GLY A C 1
ATOM 1586 O O . GLY A 1 200 ? 17.810 2.446 -21.956 1.00 91.94 200 GLY A O 1
ATOM 1587 N N . TYR A 1 201 ? 18.702 4.307 -21.041 1.00 94.81 201 TYR A N 1
ATOM 1588 C CA . TYR A 1 201 ? 17.749 4.485 -19.944 1.00 94.81 201 TYR A CA 1
ATOM 1589 C C . TYR A 1 201 ? 17.303 5.949 -19.843 1.00 94.81 201 TYR A C 1
ATOM 1591 O O . TYR A 1 201 ? 17.969 6.843 -20.363 1.00 94.81 201 TYR A O 1
ATOM 1599 N N . GLY A 1 202 ? 16.192 6.191 -19.157 1.00 93.50 202 GLY A N 1
ATOM 1600 C CA . GLY A 1 202 ? 15.624 7.509 -18.905 1.00 93.50 202 GLY A CA 1
ATOM 1601 C C . GLY A 1 202 ? 14.896 8.126 -20.101 1.00 93.50 202 GLY A C 1
ATOM 1602 O O . GLY A 1 202 ? 14.591 7.454 -21.095 1.00 93.50 202 GLY A O 1
ATOM 1603 N N . ASP A 1 203 ? 14.605 9.424 -19.993 1.00 86.88 203 ASP A N 1
ATOM 1604 C CA . ASP A 1 203 ? 14.109 10.229 -21.112 1.00 86.88 203 ASP A CA 1
ATOM 1605 C C . ASP A 1 203 ? 15.275 10.593 -22.034 1.00 86.88 203 ASP A C 1
ATOM 1607 O O . ASP A 1 203 ? 16.224 11.264 -21.630 1.00 86.88 203 ASP A O 1
ATOM 1611 N N . ARG A 1 204 ? 15.187 10.134 -23.282 1.00 88.69 204 ARG A N 1
ATOM 1612 C CA . ARG A 1 204 ? 16.215 10.313 -24.312 1.00 88.69 204 ARG A CA 1
ATOM 1613 C C . ARG A 1 204 ? 15.695 11.131 -25.499 1.00 88.69 204 ARG A C 1
ATOM 1615 O O . ARG A 1 204 ? 16.205 11.030 -26.612 1.00 88.69 204 ARG A O 1
ATOM 1622 N N . SER A 1 205 ? 14.660 11.948 -25.289 1.00 84.19 205 SER A N 1
ATOM 1623 C CA . SER A 1 205 ? 14.018 12.757 -26.342 1.00 84.19 205 SER A CA 1
ATOM 1624 C C . SER A 1 205 ? 14.950 13.756 -27.030 1.00 84.19 205 SER A C 1
ATOM 1626 O O . SER A 1 205 ? 14.714 14.105 -28.186 1.00 84.19 205 SER A O 1
ATOM 1628 N N . ASP A 1 206 ? 16.022 14.170 -26.356 1.00 84.94 206 ASP A N 1
ATOM 1629 C CA . ASP A 1 206 ? 17.009 15.113 -26.889 1.00 84.94 206 ASP A CA 1
ATOM 1630 C C . ASP A 1 206 ? 18.234 14.428 -27.530 1.00 84.94 206 ASP A C 1
ATOM 1632 O O . ASP A 1 206 ? 19.165 15.104 -27.980 1.00 84.94 206 ASP A O 1
ATOM 1636 N N . GLU A 1 207 ? 18.255 13.093 -27.598 1.00 85.81 207 GLU A N 1
ATOM 1637 C CA . GLU A 1 207 ? 19.395 12.320 -28.090 1.00 85.81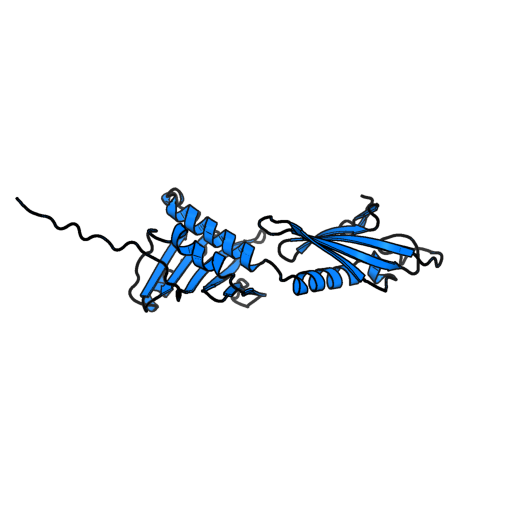 207 GLU A CA 1
ATOM 1638 C C . GLU A 1 207 ? 19.188 11.804 -29.522 1.00 85.81 207 GLU A C 1
ATOM 1640 O O . GLU A 1 207 ? 18.091 11.445 -29.947 1.00 85.81 207 GLU A O 1
ATOM 1645 N N . VAL A 1 208 ? 20.278 11.740 -30.293 1.00 83.38 208 VAL A N 1
ATOM 1646 C CA . VAL A 1 208 ? 20.285 11.075 -31.603 1.00 83.38 208 VAL A CA 1
ATOM 1647 C C . VAL A 1 208 ? 20.667 9.616 -31.384 1.00 83.38 208 VAL A C 1
ATOM 1649 O O . VAL A 1 208 ? 21.850 9.294 -31.273 1.00 83.38 208 VAL A O 1
ATOM 1652 N N . LEU A 1 209 ? 19.660 8.749 -31.309 1.00 83.62 209 LEU A N 1
ATOM 1653 C CA . LEU A 1 209 ? 19.832 7.331 -31.003 1.00 83.62 209 LEU A CA 1
ATOM 1654 C C . LEU A 1 209 ? 19.861 6.459 -32.260 1.00 83.62 209 LEU A C 1
ATOM 1656 O O . LEU A 1 209 ? 19.300 6.799 -33.303 1.00 83.62 209 LEU A O 1
ATOM 1660 N N . THR A 1 210 ? 20.508 5.301 -32.141 1.00 81.31 210 THR A N 1
ATOM 1661 C CA . THR A 1 210 ? 20.424 4.240 -33.150 1.00 81.31 210 THR A CA 1
ATOM 1662 C C . THR A 1 210 ? 19.283 3.299 -32.776 1.00 81.31 210 THR A C 1
ATOM 1664 O O . THR A 1 210 ? 19.181 2.900 -31.619 1.00 81.31 210 THR A O 1
ATOM 1667 N N . GLU A 1 211 ? 18.443 2.921 -33.742 1.00 84.50 211 GLU A N 1
ATOM 1668 C CA . GLU A 1 211 ? 17.415 1.893 -33.540 1.00 84.50 211 GLU A CA 1
ATOM 1669 C C . GLU A 1 211 ? 18.089 0.540 -33.256 1.00 84.50 211 GLU A C 1
ATOM 1671 O O . GLU A 1 211 ? 18.624 -0.120 -34.154 1.00 84.50 211 GLU A O 1
ATOM 1676 N N . VAL A 1 212 ? 18.084 0.141 -31.986 1.00 90.69 212 VAL A N 1
ATOM 1677 C CA . VAL A 1 212 ? 18.634 -1.118 -31.486 1.00 90.69 212 VAL A CA 1
ATOM 1678 C C . VAL A 1 212 ? 17.639 -1.692 -30.490 1.00 90.69 212 VAL A C 1
ATOM 1680 O O . VAL A 1 212 ? 17.519 -1.221 -29.359 1.00 90.69 212 VAL A O 1
ATOM 1683 N N . VAL A 1 213 ? 16.937 -2.742 -30.922 1.00 93.50 213 VAL A N 1
ATOM 1684 C CA . VAL A 1 213 ? 15.995 -3.470 -30.068 1.00 93.50 213 VAL A CA 1
ATOM 1685 C C . VAL A 1 213 ? 16.743 -4.034 -28.863 1.00 93.50 213 VAL A C 1
ATOM 1687 O O . VAL A 1 213 ? 17.613 -4.894 -29.018 1.00 93.50 213 VAL A O 1
ATOM 1690 N N . THR A 1 214 ? 16.382 -3.561 -27.674 1.00 95.31 214 THR A N 1
ATOM 1691 C CA . THR A 1 214 ? 17.067 -3.882 -26.420 1.00 95.31 214 THR A CA 1
ATOM 1692 C C . THR A 1 214 ? 16.070 -4.473 -25.435 1.00 95.31 214 THR A C 1
ATOM 1694 O O . THR A 1 214 ? 15.000 -3.916 -25.217 1.00 95.31 214 THR A O 1
ATOM 1697 N N . ASN A 1 215 ? 16.402 -5.626 -24.856 1.00 97.75 215 ASN A N 1
ATOM 1698 C CA . ASN A 1 215 ? 15.598 -6.229 -23.798 1.00 97.75 215 ASN A CA 1
ATOM 1699 C C . ASN A 1 215 ? 16.134 -5.785 -22.443 1.00 97.75 215 ASN A C 1
ATOM 1701 O O . ASN A 1 215 ? 17.325 -5.941 -22.181 1.00 97.75 215 ASN A O 1
ATOM 1705 N N . HIS A 1 216 ? 15.233 -5.315 -21.593 1.00 98.25 216 HIS A N 1
ATOM 1706 C CA . HIS A 1 216 ? 15.522 -4.841 -20.252 1.00 98.25 216 HIS A CA 1
ATOM 1707 C C . HIS A 1 216 ? 14.854 -5.731 -19.210 1.00 98.25 216 HIS A C 1
ATOM 1709 O O . HIS A 1 216 ? 13.761 -6.263 -19.424 1.00 98.25 216 HIS A O 1
ATOM 1715 N N . THR A 1 217 ? 15.497 -5.853 -18.056 1.00 98.69 217 THR A N 1
ATOM 1716 C CA . THR A 1 217 ? 14.922 -6.420 -16.836 1.00 98.69 217 THR A CA 1
ATOM 1717 C C . THR A 1 217 ? 14.804 -5.320 -15.796 1.00 98.69 217 THR A C 1
ATOM 1719 O O . THR A 1 217 ? 15.798 -4.692 -15.447 1.00 98.69 217 THR A O 1
ATOM 1722 N N . ILE A 1 218 ? 13.610 -5.105 -15.252 1.00 98.62 218 ILE A N 1
ATOM 1723 C CA . ILE A 1 218 ? 13.381 -4.153 -14.165 1.00 98.62 218 ILE A CA 1
ATOM 1724 C C . ILE A 1 218 ? 12.989 -4.882 -12.882 1.00 98.62 218 ILE A C 1
ATOM 1726 O O . ILE A 1 218 ? 12.081 -5.713 -12.864 1.00 98.62 218 ILE A O 1
ATOM 1730 N N . ARG A 1 219 ? 13.676 -4.546 -11.787 1.00 98.62 219 ARG A N 1
ATOM 1731 C CA . ARG A 1 219 ? 13.370 -5.010 -10.432 1.00 98.62 219 ARG A CA 1
ATOM 1732 C C . ARG A 1 219 ? 12.725 -3.879 -9.648 1.00 98.62 219 ARG A C 1
ATOM 1734 O O . ARG A 1 219 ? 13.357 -2.855 -9.390 1.00 98.62 219 ARG A O 1
ATOM 1741 N N . VAL A 1 220 ? 11.484 -4.085 -9.235 1.00 98.44 220 VAL A N 1
ATOM 1742 C CA . VAL A 1 220 ? 10.684 -3.106 -8.503 1.00 98.44 220 VAL A CA 1
ATOM 1743 C C . VAL A 1 220 ? 10.422 -3.604 -7.089 1.00 98.44 220 VAL A C 1
ATOM 1745 O O . VAL A 1 220 ? 10.114 -4.778 -6.885 1.00 98.44 220 VAL A O 1
ATOM 1748 N N . SER A 1 221 ? 10.517 -2.716 -6.099 1.00 97.50 221 SER A N 1
ATOM 1749 C CA . SER A 1 221 ? 9.991 -2.977 -4.761 1.00 97.50 221 SER A CA 1
ATOM 1750 C C . SER A 1 221 ? 8.831 -2.044 -4.438 1.00 97.50 221 SER A C 1
ATOM 1752 O O . SER A 1 221 ? 8.917 -0.831 -4.624 1.00 97.50 221 SER A O 1
ATOM 1754 N N . LEU A 1 222 ? 7.741 -2.618 -3.937 1.00 96.19 222 LEU A N 1
ATOM 1755 C CA . LEU A 1 222 ? 6.540 -1.915 -3.508 1.00 96.19 222 LEU A CA 1
ATOM 1756 C C . LEU A 1 222 ? 6.302 -2.194 -2.022 1.00 96.19 222 LEU A C 1
ATOM 1758 O O . LEU A 1 222 ? 6.365 -3.339 -1.576 1.00 96.19 222 LEU A O 1
ATOM 1762 N N . SER A 1 223 ? 6.007 -1.151 -1.246 1.00 92.31 223 SER A N 1
ATOM 1763 C CA . SER A 1 223 ? 5.523 -1.304 0.129 1.00 92.31 223 SER A CA 1
ATOM 1764 C C . SER A 1 223 ? 4.524 -0.209 0.467 1.00 92.31 223 SER A C 1
ATOM 1766 O O . SER A 1 223 ? 4.744 0.955 0.130 1.00 92.31 223 SER A O 1
ATOM 1768 N N . GLN A 1 224 ? 3.428 -0.586 1.131 1.00 88.88 224 GLN A N 1
ATOM 1769 C CA . GLN A 1 224 ? 2.304 0.309 1.432 1.00 88.88 224 GLN A CA 1
ATOM 1770 C C . GLN A 1 224 ? 1.776 1.036 0.182 1.00 88.88 224 GLN A C 1
ATOM 1772 O O . GLN A 1 224 ? 1.519 2.234 0.227 1.00 88.88 224 GLN A O 1
ATOM 1777 N N . ARG A 1 225 ? 1.640 0.316 -0.944 1.00 91.69 225 ARG A N 1
ATOM 1778 C CA . ARG A 1 225 ? 1.147 0.848 -2.238 1.00 91.69 225 ARG A CA 1
ATOM 1779 C C . ARG A 1 225 ? 2.042 1.908 -2.889 1.00 91.69 225 ARG A C 1
ATOM 1781 O O . ARG A 1 225 ? 1.649 2.500 -3.887 1.00 91.69 225 ARG A O 1
ATOM 1788 N N . GLU A 1 226 ? 3.250 2.114 -2.373 1.00 93.06 226 GLU A N 1
ATOM 1789 C CA . GLU A 1 226 ? 4.233 3.040 -2.933 1.00 93.06 226 GLU A CA 1
ATOM 1790 C C . GLU A 1 226 ? 5.436 2.271 -3.483 1.00 93.06 226 GLU A C 1
ATOM 1792 O O . GLU A 1 226 ? 5.959 1.358 -2.833 1.00 93.06 226 GLU A O 1
ATOM 1797 N N . ILE A 1 227 ? 5.895 2.662 -4.674 1.00 96.88 227 ILE A N 1
ATOM 1798 C CA . ILE A 1 227 ? 7.144 2.159 -5.247 1.00 96.88 227 ILE A CA 1
ATOM 1799 C C . ILE A 1 227 ? 8.314 2.739 -4.450 1.00 96.88 227 ILE A C 1
ATOM 1801 O O . ILE A 1 227 ? 8.420 3.949 -4.261 1.00 96.88 227 ILE A O 1
ATOM 1805 N N . ARG A 1 228 ? 9.176 1.859 -3.938 1.00 96.12 228 ARG A N 1
ATOM 1806 C CA . ARG A 1 228 ? 10.334 2.208 -3.103 1.00 96.12 228 ARG A CA 1
ATOM 1807 C C . ARG A 1 228 ? 11.657 2.086 -3.845 1.00 96.12 228 ARG A C 1
ATOM 1809 O O . ARG A 1 228 ? 12.597 2.782 -3.478 1.00 96.12 228 ARG A O 1
ATOM 1816 N N . LYS A 1 229 ? 11.740 1.193 -4.832 1.00 97.06 229 LYS A N 1
ATOM 1817 C CA . LYS A 1 229 ? 12.895 1.006 -5.721 1.00 97.06 229 LYS A CA 1
ATOM 1818 C C . LYS A 1 229 ? 12.413 0.558 -7.092 1.00 97.06 229 LYS A C 1
ATOM 1820 O O . LYS A 1 229 ? 11.446 -0.200 -7.160 1.00 97.06 229 LYS A O 1
ATOM 1825 N N . ALA A 1 230 ? 13.113 0.968 -8.141 1.00 98.31 230 ALA A N 1
ATOM 1826 C CA . ALA A 1 230 ? 12.874 0.522 -9.506 1.00 98.31 230 ALA A CA 1
ATOM 1827 C C . ALA A 1 230 ? 14.198 0.551 -10.277 1.00 98.31 230 ALA A C 1
ATOM 1829 O O . ALA A 1 230 ? 14.631 1.608 -10.718 1.00 98.31 230 ALA A O 1
ATOM 1830 N N . ILE A 1 231 ? 14.865 -0.599 -10.377 1.00 98.62 231 ILE A N 1
ATOM 1831 C CA . ILE A 1 231 ? 16.205 -0.703 -10.963 1.00 98.62 231 ILE A CA 1
ATOM 1832 C C . ILE A 1 231 ? 16.144 -1.466 -12.284 1.00 98.62 231 ILE A C 1
ATOM 1834 O O . ILE A 1 231 ? 15.706 -2.618 -12.291 1.00 98.62 231 ILE A O 1
ATOM 1838 N N . ILE A 1 232 ? 16.613 -0.853 -13.369 1.00 98.50 232 ILE A N 1
ATOM 1839 C CA . ILE A 1 232 ? 16.711 -1.458 -14.702 1.00 98.50 232 ILE A CA 1
ATOM 1840 C C . ILE A 1 232 ? 18.123 -2.012 -14.906 1.00 98.50 232 ILE A C 1
ATOM 1842 O O . ILE A 1 232 ? 19.109 -1.330 -14.629 1.00 98.50 232 ILE A O 1
ATOM 1846 N N . ASP A 1 233 ? 18.207 -3.266 -15.353 1.00 98.25 233 ASP A N 1
ATOM 1847 C CA . ASP A 1 233 ? 19.431 -3.991 -15.723 1.00 98.25 233 ASP A CA 1
ATOM 1848 C C . ASP A 1 233 ? 20.543 -3.959 -14.662 1.00 98.25 233 ASP A C 1
ATOM 1850 O O . ASP A 1 233 ? 21.725 -4.073 -14.975 1.00 98.25 233 ASP A O 1
ATOM 1854 N N . GLU A 1 234 ? 20.160 -3.788 -13.391 1.00 97.88 234 GLU A N 1
ATOM 1855 C CA . GLU A 1 234 ? 21.076 -3.594 -12.254 1.00 97.88 234 GLU A CA 1
ATOM 1856 C C . GLU A 1 234 ? 22.018 -2.381 -12.416 1.00 97.88 234 GLU A C 1
ATOM 1858 O O . GLU A 1 234 ? 22.997 -2.254 -11.684 1.00 97.88 234 GLU A O 1
ATOM 1863 N N . ALA A 1 235 ? 21.706 -1.479 -13.352 1.00 97.81 235 ALA A N 1
ATOM 1864 C CA . ALA A 1 235 ? 22.578 -0.396 -13.791 1.00 97.81 235 ALA A CA 1
ATOM 1865 C C . ALA A 1 235 ? 21.953 0.996 -13.644 1.00 97.81 235 ALA A C 1
ATOM 1867 O O . ALA A 1 235 ? 22.692 1.972 -13.535 1.00 97.81 235 ALA A O 1
ATOM 1868 N N . TRP A 1 236 ? 20.623 1.103 -13.640 1.00 98.12 236 TRP A N 1
ATOM 1869 C CA . TRP A 1 236 ? 19.912 2.382 -13.638 1.00 98.12 236 TRP A CA 1
ATOM 1870 C C . TRP A 1 236 ? 18.792 2.410 -12.600 1.00 98.12 236 TRP A C 1
ATOM 1872 O O . TRP A 1 236 ? 17.943 1.520 -12.596 1.00 98.12 236 TRP A O 1
ATOM 1882 N N . ASP A 1 237 ? 18.773 3.424 -11.734 1.00 98.12 237 ASP A N 1
ATOM 1883 C CA . ASP A 1 237 ? 17.664 3.701 -10.823 1.00 98.12 237 ASP A CA 1
ATOM 1884 C C . ASP A 1 237 ? 16.666 4.642 -11.500 1.00 98.12 237 ASP A C 1
ATOM 1886 O O . ASP A 1 237 ? 16.926 5.820 -11.742 1.00 98.12 237 ASP A O 1
ATOM 1890 N N . GLU A 1 238 ? 15.489 4.106 -11.798 1.00 97.19 238 GLU A N 1
ATOM 1891 C CA . GLU A 1 238 ? 14.439 4.815 -12.511 1.00 97.19 238 GLU A CA 1
ATOM 1892 C C . GLU A 1 238 ? 13.736 5.868 -11.634 1.00 97.19 238 GLU A C 1
ATOM 1894 O O . GLU A 1 238 ? 13.128 6.801 -12.155 1.00 97.19 238 GLU A O 1
ATOM 1899 N N . ILE A 1 239 ? 13.815 5.766 -10.304 1.00 96.88 239 ILE A N 1
ATOM 1900 C CA . ILE A 1 239 ? 13.228 6.765 -9.399 1.00 96.88 239 ILE A CA 1
ATOM 1901 C C . ILE A 1 239 ? 14.101 8.015 -9.363 1.00 96.88 239 ILE A C 1
ATOM 1903 O O . ILE A 1 239 ? 13.580 9.129 -9.430 1.00 96.88 239 ILE A O 1
ATOM 1907 N N . THR A 1 240 ? 15.418 7.842 -9.232 1.00 96.81 240 THR A N 1
ATOM 1908 C CA . THR A 1 240 ? 16.362 8.968 -9.177 1.00 96.81 240 THR A CA 1
ATOM 1909 C C . THR A 1 240 ? 16.847 9.408 -10.553 1.00 96.81 240 THR A C 1
ATOM 1911 O O . THR A 1 240 ? 17.382 10.506 -10.656 1.00 96.81 240 THR A O 1
ATOM 1914 N N . GLN A 1 241 ? 16.610 8.605 -11.598 1.00 95.88 241 GLN A N 1
ATOM 1915 C CA . GLN A 1 241 ? 17.110 8.815 -12.961 1.00 95.88 241 GLN A CA 1
ATOM 1916 C C . GLN A 1 241 ? 18.643 8.931 -12.991 1.00 95.88 241 GLN A C 1
ATOM 1918 O O . GLN A 1 241 ? 19.209 9.829 -13.614 1.00 95.88 241 GLN A O 1
ATOM 1923 N N . GLU A 1 242 ? 19.314 8.022 -12.278 1.00 95.94 242 GLU A N 1
ATOM 1924 C CA . GLU A 1 242 ? 20.773 7.987 -12.137 1.00 95.94 242 GLU A CA 1
ATOM 1925 C C . GLU A 1 242 ? 21.299 6.539 -12.172 1.00 95.94 242 GLU A C 1
ATOM 1927 O O . GLU A 1 242 ? 20.564 5.608 -11.834 1.00 95.94 242 GLU A O 1
ATOM 1932 N N . PRO A 1 243 ? 22.573 6.311 -12.549 1.00 96.06 243 PRO A N 1
ATOM 1933 C CA . PRO A 1 243 ? 23.201 5.000 -12.410 1.00 96.06 243 PRO A CA 1
ATOM 1934 C C . PRO A 1 243 ? 23.263 4.523 -10.949 1.00 96.06 243 PRO A C 1
ATOM 1936 O O . PRO A 1 243 ? 23.433 5.339 -10.042 1.00 96.06 243 PRO A O 1
ATOM 1939 N N . VAL A 1 244 ? 23.172 3.204 -10.742 1.00 92.50 244 VAL A N 1
ATOM 1940 C CA . VAL A 1 244 ? 23.241 2.546 -9.414 1.00 92.50 244 VAL A CA 1
ATOM 1941 C C . VAL A 1 244 ? 24.657 2.503 -8.840 1.00 92.50 244 VAL A C 1
ATOM 1943 O O . VAL A 1 244 ? 25.614 2.256 -9.611 1.00 92.50 244 VAL A O 1
#

Foldseek 3Di:
DDDDDDPPPPWDFADLAKKKWKWAWAQDPVRWTKIWIWIDHQFWTKIWIAGSVRHTPDIFIDTDDNVNSVPVRPQCTNFPWDWDPDPVVVVVPPPPDNDHTKMKMWMDDPNTITIDIDRPPDPVCPPPNSVSVVVVVVLSVLVRLADDPVVLVVLVVVVQCPFQFCVQFKDDKAWDDWDWDPDRSIKIKTKIKIWGQFDDGGHCVVDDTDRDIDMKIWIWIDGSSDTPFIDIPQFATRVVRHGD

Secondary structure (DSSP, 8-state):
---------PPP---TT-EEEEEEEEE-TTS-EEEEEEEE-SSEEEEEEE-TTS-EEEEEEEEPPHHHHHSGGGTTTTS-PEEES-HHHHGGGS-SS--TTEEEEEEEETTEEEEEEEETTSGGGGSHHHHHHHHHHHHHHHHHHPPPHHHHHHHHHHHHHHSHHHHHHEEEEEEEEEEEE--SS-EEEEEEEEEEEESS-S--TTS---EEEEEEEEEEEEETTEEEEEEETTTEETTTTEE-

Sequence (244 aa):
MSSGCTEQQDEFTISDNATIISIKYVTNSSNNTEKQVLVINSTSMDLSIYDPTNELKAHYTRPMIKYQWKQPPYMLTGKPFLKISSSSEAQMILPDLPDSGTLEVTVLQDGAIHTITIDSGSSEYQLNDKYEIQSYIDTQRLLALEPSEEETQKITEQWITSMPTYSYDGYNLTLEEHIVLDTLPSIHGLTYTFTSSHEGYGDRSDEVLTEVVTNHTIRVSLSQREIRKAIIDEAWDEITQEPV

Radius of gyration: 24.47 Å; chains: 1; bounding box: 49×38×93 Å

Organism: NCBI:txid487685